Protein AF-A0A954UPL1-F1 (afdb_monomer_lite)

Sequence (270 aa):
MLHSAHSVRAGATRLRPPPFQLPSGLALCGLAIARDVLELVPRSVAEECCVLPVAFNGETLTCVTPRADDVMTQDKLRFILNCDVYFIPRDAHEVRRAIGHHYRALPAESADSMLQEFTDTAIDFTETVDTVAWDDDCMMGEWAPPEPWQRSSARVQSSVAIVPPNAQGETMMFMTIAEGERMLAYRPNGKIDVLQGPRRIWKGMTQFARMQHFVAHPAQYLSIRFRDGREDTVVGPAEVWLDPRIHESIEVRHCLELAAKEAVVVYGAG

pLDDT: mean 70.46, std 21.36, range [29.2, 94.5]

Structure (mmCIF, N/CA/C/O backbone):
data_AF-A0A954UPL1-F1
#
_entry.id   AF-A0A954UPL1-F1
#
loop_
_atom_site.group_PDB
_atom_site.id
_atom_site.type_symbol
_atom_site.label_atom_id
_atom_site.label_alt_id
_atom_site.label_comp_id
_atom_site.label_asym_id
_atom_site.label_entity_id
_atom_site.label_seq_id
_atom_site.pdbx_PDB_ins_code
_atom_site.Cartn_x
_atom_site.Cartn_y
_atom_site.Cartn_z
_atom_site.occupancy
_atom_site.B_iso_or_equiv
_atom_site.auth_seq_id
_atom_site.auth_comp_id
_atom_site.auth_asym_id
_atom_site.auth_atom_id
_atom_site.pdbx_PDB_model_num
ATOM 1 N N . MET A 1 1 ? 61.127 7.355 -3.823 1.00 37.88 1 MET A N 1
ATOM 2 C CA . MET A 1 1 ? 60.401 7.436 -5.111 1.00 37.88 1 MET A CA 1
ATOM 3 C C . MET A 1 1 ? 60.327 6.019 -5.672 1.00 37.88 1 MET A C 1
ATOM 5 O O . MET A 1 1 ? 61.383 5.422 -5.751 1.00 37.88 1 MET A O 1
ATOM 9 N N . LEU A 1 2 ? 59.216 5.365 -6.007 1.00 37.91 2 LEU A N 1
ATOM 10 C CA . LEU A 1 2 ? 57.790 5.688 -6.079 1.00 37.91 2 LEU A CA 1
ATOM 11 C C . LEU A 1 2 ? 57.016 4.344 -6.043 1.00 37.91 2 LEU A C 1
ATOM 13 O O . LEU A 1 2 ? 57.395 3.402 -6.727 1.00 37.91 2 LEU A O 1
ATOM 17 N N . HIS A 1 3 ? 55.937 4.336 -5.258 1.00 35.59 3 HIS A N 1
ATOM 18 C CA . HIS A 1 3 ? 54.673 3.593 -5.384 1.00 35.59 3 HIS A CA 1
ATOM 19 C C . HIS A 1 3 ? 54.615 2.052 -5.407 1.00 35.59 3 HIS A C 1
ATOM 21 O O . HIS A 1 3 ? 54.702 1.398 -6.442 1.00 35.59 3 HIS A O 1
ATOM 27 N N . SER A 1 4 ? 54.235 1.514 -4.241 1.00 36.09 4 SER A N 1
ATOM 28 C CA . SER A 1 4 ? 53.494 0.260 -4.071 1.00 36.09 4 SER A CA 1
ATOM 29 C C . SER A 1 4 ? 52.125 0.324 -4.760 1.00 36.09 4 SER A C 1
ATOM 31 O O . SER A 1 4 ? 51.307 1.193 -4.452 1.00 36.09 4 SER A O 1
ATOM 33 N N . ALA A 1 5 ? 51.851 -0.633 -5.646 1.00 36.19 5 ALA A N 1
ATOM 34 C CA . ALA A 1 5 ? 50.538 -0.847 -6.240 1.00 36.19 5 ALA A CA 1
ATOM 35 C C . ALA A 1 5 ? 49.585 -1.479 -5.208 1.00 36.19 5 ALA A C 1
ATOM 37 O O . ALA A 1 5 ? 49.704 -2.653 -4.858 1.00 36.19 5 ALA A O 1
ATOM 38 N N . HIS A 1 6 ? 48.633 -0.690 -4.710 1.00 33.81 6 HIS A N 1
ATOM 39 C CA . HIS A 1 6 ? 47.485 -1.192 -3.958 1.00 33.81 6 HIS A CA 1
ATOM 40 C C . HIS A 1 6 ? 46.498 -1.847 -4.937 1.00 33.81 6 HIS A C 1
ATOM 42 O O . HIS A 1 6 ? 45.743 -1.171 -5.631 1.00 33.81 6 HIS A O 1
ATOM 48 N N . SER A 1 7 ? 46.506 -3.180 -4.998 1.00 34.97 7 SER A N 1
ATOM 49 C CA . SER A 1 7 ? 45.445 -3.970 -5.628 1.00 34.97 7 SER A CA 1
ATOM 50 C C . SER A 1 7 ? 44.204 -3.930 -4.734 1.00 34.97 7 SER A C 1
ATOM 52 O O . SER A 1 7 ? 44.093 -4.696 -3.775 1.00 34.97 7 SER A O 1
ATOM 54 N N . VAL A 1 8 ? 43.259 -3.048 -5.054 1.00 35.84 8 VAL A N 1
ATOM 55 C CA . VAL A 1 8 ? 41.926 -3.027 -4.444 1.00 35.84 8 VAL A CA 1
ATOM 56 C C . VAL A 1 8 ? 41.187 -4.302 -4.858 1.00 35.84 8 VAL A C 1
ATOM 58 O O . VAL A 1 8 ? 40.709 -4.432 -5.983 1.00 35.84 8 VAL A O 1
ATOM 61 N N . ARG A 1 9 ? 41.103 -5.273 -3.942 1.00 34.97 9 ARG A N 1
ATOM 62 C CA . ARG A 1 9 ? 40.163 -6.394 -4.044 1.00 34.97 9 ARG A CA 1
ATOM 63 C C . ARG A 1 9 ? 38.751 -5.825 -3.913 1.00 34.97 9 ARG A C 1
ATOM 65 O O . ARG A 1 9 ? 38.298 -5.552 -2.805 1.00 34.97 9 ARG A O 1
ATOM 72 N N . ALA A 1 10 ? 38.073 -5.647 -5.044 1.00 36.84 10 ALA A N 1
ATOM 73 C CA . ALA A 1 10 ? 36.635 -5.431 -5.075 1.00 36.84 10 ALA A CA 1
ATOM 74 C C . ALA A 1 10 ? 35.960 -6.613 -4.365 1.00 36.84 10 ALA A C 1
ATOM 76 O O . ALA A 1 10 ? 36.096 -7.766 -4.783 1.00 36.84 10 ALA A O 1
ATOM 77 N N . GLY A 1 11 ? 35.298 -6.329 -3.243 1.00 32.19 11 GLY A N 1
ATOM 78 C CA . GLY A 1 11 ? 34.480 -7.300 -2.536 1.00 32.19 11 GLY A CA 1
ATOM 79 C C . GLY A 1 11 ? 33.401 -7.802 -3.483 1.00 32.19 11 GLY A C 1
ATOM 80 O O . GLY A 1 11 ? 32.490 -7.061 -3.837 1.00 32.19 11 GLY A O 1
ATOM 81 N N . ALA A 1 12 ? 33.528 -9.054 -3.918 1.00 37.72 12 ALA A N 1
ATOM 82 C CA . ALA A 1 12 ? 32.492 -9.754 -4.652 1.00 37.72 12 ALA A CA 1
ATOM 83 C C . ALA A 1 12 ? 31.314 -9.985 -3.696 1.00 37.72 12 ALA A C 1
ATOM 85 O O . ALA A 1 12 ? 31.215 -11.024 -3.038 1.00 37.72 12 ALA A O 1
ATOM 86 N N . THR A 1 13 ? 30.444 -8.979 -3.576 1.00 36.41 13 THR A N 1
ATOM 87 C CA . THR A 1 13 ? 29.095 -9.135 -3.040 1.00 36.41 13 THR A CA 1
ATOM 88 C C . THR A 1 13 ? 28.498 -10.333 -3.759 1.00 36.41 13 THR A C 1
ATOM 90 O O . THR A 1 13 ? 28.437 -10.340 -4.988 1.00 36.41 13 THR A O 1
ATOM 93 N N . ARG A 1 14 ? 28.153 -11.386 -3.010 1.00 34.62 14 ARG A N 1
ATOM 94 C CA . ARG A 1 14 ? 27.536 -12.599 -3.553 1.00 34.62 14 ARG A CA 1
ATOM 95 C C . ARG A 1 14 ? 26.193 -12.210 -4.164 1.00 34.62 14 ARG A C 1
ATOM 97 O O . ARG A 1 14 ? 25.170 -12.250 -3.487 1.00 34.62 14 ARG A O 1
ATOM 104 N N . LEU A 1 15 ? 26.204 -11.789 -5.424 1.00 41.50 15 LEU A N 1
ATOM 105 C CA . LEU A 1 15 ? 25.005 -11.620 -6.220 1.00 41.50 15 LEU A CA 1
ATOM 106 C C . LEU A 1 15 ? 24.340 -12.996 -6.236 1.00 41.50 15 LEU A C 1
ATOM 108 O O . LEU A 1 15 ? 24.938 -13.965 -6.714 1.00 41.50 15 LEU A O 1
ATOM 112 N N . ARG A 1 16 ? 23.141 -13.108 -5.645 1.00 44.44 16 ARG A N 1
ATOM 113 C CA . ARG A 1 16 ? 22.275 -14.266 -5.900 1.00 44.44 16 ARG A CA 1
ATOM 114 C C . ARG A 1 16 ? 22.261 -14.471 -7.420 1.00 44.44 16 ARG A C 1
ATOM 116 O O . ARG A 1 16 ? 22.143 -13.471 -8.136 1.00 44.44 16 ARG A O 1
ATOM 123 N N . PRO A 1 17 ? 22.409 -15.712 -7.920 1.00 41.84 17 PRO A N 1
ATOM 124 C CA . PRO A 1 17 ? 22.262 -15.954 -9.346 1.00 41.84 17 PRO A CA 1
ATOM 125 C C . PRO A 1 17 ? 20.915 -15.364 -9.779 1.00 41.84 17 PRO A C 1
ATOM 127 O O . PRO A 1 17 ? 19.932 -15.533 -9.048 1.00 41.84 17 PRO A O 1
ATOM 130 N N . PRO A 1 18 ? 20.866 -14.613 -10.892 1.00 51.84 18 PRO A N 1
ATOM 131 C CA . PRO A 1 18 ? 19.630 -13.980 -11.305 1.00 51.84 18 PRO A CA 1
ATOM 132 C C . PRO A 1 18 ? 18.553 -15.059 -11.464 1.00 51.84 18 PRO A C 1
ATOM 134 O O . PRO A 1 18 ? 18.820 -16.076 -12.111 1.00 51.84 18 PRO A O 1
ATOM 137 N N . PRO A 1 19 ? 17.348 -14.862 -10.896 1.00 54.12 19 PRO A N 1
ATOM 138 C CA . PRO A 1 19 ? 16.245 -15.815 -11.035 1.00 54.12 19 PRO A CA 1
ATOM 139 C C . PRO A 1 19 ? 15.826 -16.003 -12.502 1.00 54.12 19 PRO A C 1
ATOM 141 O O . PRO A 1 19 ? 15.151 -16.972 -12.835 1.00 54.12 19 PRO A O 1
ATOM 144 N N . PHE A 1 20 ? 16.255 -15.096 -13.383 1.00 63.34 20 PHE A N 1
ATOM 145 C CA . PHE A 1 20 ? 15.969 -15.093 -14.805 1.00 63.34 20 PHE A CA 1
ATOM 146 C C . PHE A 1 20 ? 17.214 -14.651 -15.586 1.00 63.34 20 PHE A C 1
ATOM 148 O O . PHE A 1 20 ? 17.702 -13.535 -15.414 1.00 63.34 20 PHE A O 1
ATOM 155 N N . GLN A 1 21 ? 17.750 -15.529 -16.435 1.00 65.12 21 GLN A N 1
ATOM 156 C CA . GLN A 1 21 ? 18.858 -15.201 -17.335 1.00 65.12 21 GLN A CA 1
ATOM 157 C C . GLN A 1 21 ? 18.300 -14.913 -18.726 1.00 65.12 21 GLN A C 1
ATOM 159 O O . GLN A 1 21 ? 17.763 -15.804 -19.381 1.00 65.12 21 GLN A O 1
ATOM 164 N N . LEU A 1 22 ? 18.450 -13.672 -19.190 1.00 68.75 22 LEU A N 1
ATOM 165 C CA . LEU A 1 22 ? 18.196 -13.327 -20.585 1.00 68.75 22 LEU A CA 1
ATOM 166 C C . LEU A 1 22 ? 19.464 -13.579 -21.408 1.00 68.75 22 LEU A C 1
ATOM 168 O O . LEU A 1 22 ? 20.493 -12.968 -21.112 1.00 68.75 22 LEU A O 1
ATOM 172 N N . PRO A 1 23 ? 19.424 -14.415 -22.459 1.00 71.88 23 PRO A N 1
ATOM 173 C CA . PRO A 1 23 ? 20.568 -14.578 -23.347 1.00 71.88 23 PRO A CA 1
ATOM 174 C C . PRO A 1 23 ? 20.893 -13.244 -24.027 1.00 71.88 23 PRO A C 1
ATOM 176 O O . PRO A 1 23 ? 20.005 -12.601 -24.584 1.00 71.88 23 PRO A O 1
ATOM 179 N N . SER A 1 24 ? 22.160 -12.821 -24.005 1.00 69.06 24 SER A N 1
ATOM 180 C CA . SER A 1 24 ? 22.598 -11.481 -24.438 1.00 69.06 24 SER A CA 1
ATOM 181 C C . SER A 1 24 ? 22.341 -11.156 -25.916 1.00 69.06 24 SER A C 1
ATOM 183 O O . SER A 1 24 ? 22.356 -9.989 -26.284 1.00 69.06 24 SER A O 1
ATOM 185 N N . GLY A 1 25 ? 22.109 -12.164 -26.764 1.00 71.69 25 GLY A N 1
ATOM 186 C CA . GLY A 1 25 ? 21.839 -11.995 -28.199 1.00 71.69 25 GLY A CA 1
ATOM 187 C C . GLY A 1 25 ? 20.357 -11.960 -28.585 1.00 71.69 25 GLY A C 1
ATOM 188 O O . GLY A 1 25 ? 20.043 -11.784 -29.758 1.00 71.69 25 GLY A O 1
ATOM 189 N N . LEU A 1 26 ? 19.436 -12.158 -27.636 1.00 80.12 26 LEU A N 1
ATOM 190 C CA . LEU A 1 26 ? 18.004 -12.187 -27.933 1.00 80.12 26 LEU A CA 1
ATOM 191 C C . LEU A 1 26 ? 17.437 -10.767 -28.016 1.00 80.12 26 LEU A C 1
ATOM 193 O O . LEU A 1 26 ? 17.696 -9.953 -27.129 1.00 80.12 26 LEU A O 1
ATOM 197 N N . ALA A 1 27 ? 16.674 -10.482 -29.072 1.00 83.00 27 ALA A N 1
ATOM 198 C CA . ALA A 1 27 ? 16.086 -9.169 -29.309 1.00 83.00 27 ALA A CA 1
ATOM 199 C C . ALA A 1 27 ? 14.941 -8.884 -28.328 1.00 83.00 27 ALA A C 1
ATOM 201 O O . ALA A 1 27 ? 13.968 -9.638 -28.267 1.00 83.00 27 ALA A O 1
ATOM 202 N N . LEU A 1 28 ? 15.020 -7.761 -27.611 1.00 84.75 28 LEU A N 1
ATOM 203 C CA . LEU A 1 28 ? 14.028 -7.413 -26.585 1.00 84.75 28 LEU A CA 1
ATOM 204 C C . LEU A 1 28 ? 12.600 -7.225 -27.129 1.00 84.75 28 LEU A C 1
ATOM 206 O O . LEU A 1 28 ? 11.638 -7.526 -26.428 1.00 84.75 28 LEU A O 1
ATOM 210 N N . CYS A 1 29 ? 12.433 -6.758 -28.371 1.00 82.12 29 CYS A N 1
ATOM 211 C CA . CYS A 1 29 ? 11.105 -6.542 -28.964 1.00 82.12 29 CYS A CA 1
ATOM 212 C C . CYS A 1 29 ? 10.323 -7.847 -29.200 1.00 82.12 29 CYS A C 1
ATOM 214 O O . CYS A 1 29 ? 9.103 -7.811 -29.250 1.00 82.12 29 CYS A O 1
ATOM 216 N N . GLY A 1 30 ? 11.011 -8.986 -29.350 1.00 79.50 30 GLY A N 1
ATOM 217 C CA . GLY A 1 30 ? 10.388 -10.295 -29.585 1.00 79.50 30 GLY A CA 1
ATOM 218 C C . GLY A 1 30 ? 10.141 -11.109 -28.313 1.00 79.50 30 GLY A C 1
ATOM 219 O O . GLY A 1 30 ? 9.743 -12.268 -28.403 1.00 79.50 30 GLY A O 1
ATOM 220 N N . LEU A 1 31 ? 10.421 -10.545 -27.133 1.00 84.31 31 LEU A N 1
ATOM 221 C CA . LEU A 1 31 ? 10.175 -11.215 -25.859 1.00 84.31 31 LEU A CA 1
ATOM 222 C C . LEU A 1 31 ? 8.673 -11.325 -25.593 1.00 84.31 31 LEU A C 1
ATOM 224 O O . LEU A 1 31 ? 7.967 -10.323 -25.585 1.00 84.31 31 LEU A O 1
ATOM 228 N N . ALA A 1 32 ? 8.197 -12.534 -25.305 1.00 82.00 32 ALA A N 1
ATOM 229 C CA . ALA A 1 32 ? 6.859 -12.732 -24.764 1.00 82.00 32 ALA A CA 1
ATOM 230 C C . ALA A 1 32 ? 6.855 -12.324 -23.282 1.00 82.00 32 ALA A C 1
ATOM 232 O O . ALA A 1 32 ? 7.166 -13.132 -22.408 1.00 82.00 32 ALA A O 1
ATOM 233 N N . ILE A 1 33 ? 6.567 -11.050 -23.015 1.00 86.75 33 ILE A N 1
ATOM 234 C CA . ILE A 1 33 ? 6.437 -10.505 -21.660 1.00 86.75 33 ILE A CA 1
ATOM 235 C C . ILE A 1 33 ? 4.960 -10.550 -21.279 1.00 86.75 33 ILE A C 1
ATOM 237 O O . ILE A 1 33 ? 4.096 -10.139 -22.054 1.00 86.75 33 ILE A O 1
ATOM 241 N N . ALA A 1 34 ? 4.669 -11.074 -20.093 1.00 81.00 34 ALA A N 1
ATOM 242 C CA . ALA A 1 34 ? 3.304 -11.154 -19.602 1.00 81.00 34 ALA A CA 1
ATOM 243 C C . ALA A 1 34 ? 2.752 -9.742 -19.300 1.00 81.00 34 ALA A C 1
ATOM 245 O O . ALA A 1 34 ? 3.488 -8.852 -18.865 1.00 81.00 34 ALA A O 1
ATOM 246 N N . ARG A 1 35 ? 1.466 -9.511 -19.595 1.00 81.62 35 ARG A N 1
ATOM 247 C CA . ARG A 1 35 ? 0.832 -8.179 -19.521 1.00 81.62 35 ARG A CA 1
ATOM 248 C C . ARG A 1 35 ? 0.850 -7.610 -18.103 1.00 81.62 35 ARG A C 1
ATOM 250 O O . ARG A 1 35 ? 1.206 -6.454 -17.913 1.00 81.62 35 ARG A O 1
ATOM 257 N N . ASP A 1 36 ? 0.526 -8.447 -17.135 1.00 79.94 36 ASP A N 1
ATOM 258 C CA . ASP A 1 36 ? 0.668 -8.190 -15.708 1.00 79.94 36 ASP A CA 1
ATOM 259 C C . ASP A 1 36 ? 2.083 -7.684 -15.366 1.00 79.94 36 ASP A C 1
ATOM 261 O O . ASP A 1 36 ? 2.236 -6.660 -14.709 1.00 79.94 36 ASP A O 1
ATOM 265 N N . VAL A 1 37 ? 3.145 -8.293 -15.894 1.00 86.38 37 VAL A N 1
ATOM 266 C CA . VAL A 1 37 ? 4.519 -7.814 -15.643 1.00 86.38 37 VAL A CA 1
ATOM 267 C C . VAL A 1 37 ? 4.776 -6.413 -16.218 1.00 86.38 37 VAL A C 1
ATOM 269 O O . VAL A 1 37 ? 5.473 -5.619 -15.586 1.00 86.38 37 VAL A O 1
ATOM 272 N N . LEU A 1 38 ? 4.224 -6.083 -17.389 1.00 88.19 38 LEU A N 1
ATOM 273 C CA . LEU A 1 38 ? 4.330 -4.732 -17.961 1.00 88.19 38 LEU A CA 1
ATOM 274 C C . LEU A 1 38 ? 3.525 -3.706 -17.149 1.00 88.19 38 LEU A C 1
ATOM 276 O O . LEU A 1 38 ? 3.973 -2.580 -16.970 1.00 88.19 38 LEU A O 1
ATOM 280 N N . GLU A 1 39 ? 2.370 -4.091 -16.609 1.00 85.38 39 GLU A N 1
ATOM 281 C CA . GLU A 1 39 ? 1.520 -3.219 -15.787 1.00 85.38 39 GLU A CA 1
ATOM 282 C C . GLU A 1 39 ? 2.141 -2.870 -14.422 1.00 85.38 39 GLU A C 1
ATOM 284 O O . GLU A 1 39 ? 1.764 -1.866 -13.812 1.00 85.38 39 GLU A O 1
ATOM 289 N N . LEU A 1 40 ? 3.141 -3.635 -13.958 1.00 83.19 40 LEU A N 1
ATOM 290 C CA . LEU A 1 40 ? 3.925 -3.296 -12.762 1.00 83.19 40 LEU A CA 1
ATOM 291 C C . LEU A 1 40 ? 4.694 -1.982 -12.910 1.00 83.19 40 LEU A C 1
ATOM 293 O O . LEU A 1 40 ? 4.910 -1.294 -11.914 1.00 83.19 40 LEU A O 1
ATOM 297 N N . VAL A 1 41 ? 5.133 -1.637 -14.122 1.00 89.19 41 VAL A N 1
ATOM 298 C CA . VAL A 1 41 ? 5.899 -0.416 -14.379 1.00 89.19 41 VAL A CA 1
ATOM 299 C C . VAL A 1 41 ? 5.114 0.439 -15.366 1.00 89.19 41 VAL A C 1
ATOM 301 O O . VAL A 1 41 ? 5.052 0.113 -16.542 1.00 89.19 41 VAL A O 1
ATOM 304 N N . PRO A 1 42 ? 4.520 1.567 -14.950 1.00 87.50 42 PRO A N 1
ATOM 305 C CA . PRO A 1 42 ? 3.824 2.438 -15.887 1.00 87.50 42 PRO A CA 1
ATOM 306 C C . PRO A 1 42 ? 4.740 2.891 -17.024 1.00 87.50 42 PRO A C 1
ATOM 308 O O . PRO A 1 42 ? 5.926 3.147 -16.806 1.00 87.50 42 PRO A O 1
ATOM 311 N N . ARG A 1 43 ? 4.171 3.088 -18.219 1.00 86.88 43 ARG A N 1
ATOM 312 C CA . ARG A 1 43 ? 4.920 3.536 -19.403 1.00 86.88 43 ARG A CA 1
ATOM 313 C C . ARG A 1 43 ? 5.783 4.771 -19.126 1.00 86.88 43 ARG A C 1
ATOM 315 O O . ARG A 1 43 ? 6.941 4.796 -19.523 1.00 86.88 43 ARG A O 1
ATOM 322 N N . SER A 1 44 ? 5.247 5.762 -18.414 1.00 86.69 44 SER A N 1
ATOM 323 C CA . SER A 1 44 ? 5.988 6.975 -18.046 1.00 86.69 44 SER A CA 1
ATOM 324 C C . SER A 1 44 ? 7.226 6.673 -17.199 1.00 86.69 44 SER A C 1
ATOM 326 O O . SER A 1 44 ? 8.290 7.223 -17.458 1.00 86.69 44 SER A O 1
ATOM 328 N N . VAL A 1 45 ? 7.116 5.755 -16.234 1.00 89.31 45 VAL A N 1
ATOM 329 C CA . VAL A 1 45 ? 8.233 5.318 -15.384 1.00 89.31 45 VAL A CA 1
ATOM 330 C C . VAL A 1 45 ? 9.245 4.514 -16.198 1.00 89.31 45 VAL A C 1
ATOM 332 O O . VAL A 1 45 ? 10.446 4.730 -16.062 1.00 89.31 45 VAL A O 1
ATOM 335 N N . ALA A 1 46 ? 8.774 3.618 -17.069 1.00 91.38 46 ALA A N 1
ATOM 336 C CA . ALA A 1 46 ? 9.628 2.845 -17.964 1.00 91.38 46 ALA A CA 1
ATOM 337 C C . ALA A 1 46 ? 10.440 3.758 -18.900 1.00 91.38 46 ALA A C 1
ATOM 339 O O . ALA A 1 46 ? 11.640 3.550 -19.072 1.00 91.38 46 ALA A O 1
ATOM 340 N N . GLU A 1 47 ? 9.814 4.796 -19.464 1.00 91.19 47 GLU A N 1
ATOM 341 C CA . GLU A 1 47 ? 10.458 5.782 -20.339 1.00 91.19 47 GLU A CA 1
ATOM 342 C C . GLU A 1 47 ? 11.424 6.700 -19.573 1.00 91.19 47 GLU A C 1
ATOM 344 O O . GLU A 1 47 ? 12.558 6.886 -20.017 1.00 91.19 47 GLU A O 1
ATOM 349 N N . GLU A 1 48 ? 11.016 7.224 -18.413 1.00 88.00 48 GLU A N 1
ATOM 350 C CA . GLU A 1 48 ? 11.827 8.128 -17.586 1.00 88.00 48 GLU A CA 1
ATOM 351 C C . GLU A 1 48 ? 13.068 7.425 -17.026 1.00 88.00 48 GLU A C 1
ATOM 353 O O . GLU A 1 48 ? 14.185 7.929 -17.138 1.00 88.00 48 GLU A O 1
ATOM 358 N N . CYS A 1 49 ? 12.888 6.236 -16.450 1.00 88.88 49 CYS A N 1
ATOM 359 C CA . CYS A 1 49 ? 13.981 5.445 -15.890 1.00 88.88 49 CYS A CA 1
ATOM 360 C C . CYS A 1 49 ? 14.715 4.608 -16.950 1.00 88.88 49 CYS A C 1
ATOM 362 O O . CYS A 1 49 ? 15.734 3.999 -16.639 1.00 88.88 49 CYS A O 1
ATOM 364 N N . CYS A 1 50 ? 14.230 4.580 -18.196 1.00 93.69 50 CYS A N 1
ATOM 365 C CA . CYS A 1 50 ? 14.766 3.764 -19.286 1.00 93.69 50 CYS A CA 1
ATOM 366 C C . CYS A 1 50 ? 14.901 2.276 -18.900 1.00 93.69 50 CYS A C 1
ATOM 368 O O . CYS A 1 50 ? 15.943 1.653 -19.124 1.00 93.69 50 CYS A O 1
ATOM 370 N N . VAL A 1 51 ? 13.838 1.706 -18.326 1.00 94.44 51 VAL A N 1
ATOM 371 C CA . VAL A 1 51 ? 13.786 0.310 -17.867 1.00 94.44 51 VAL A CA 1
ATOM 372 C C . VAL A 1 51 ? 12.622 -0.450 -18.494 1.00 94.44 51 VAL A C 1
ATOM 374 O O . VAL A 1 51 ? 11.509 0.059 -18.586 1.00 94.44 51 VAL A O 1
ATOM 377 N N . LEU A 1 52 ? 12.866 -1.696 -18.899 1.00 94.38 52 LEU A N 1
ATOM 378 C CA . LEU A 1 52 ? 11.835 -2.605 -19.402 1.00 94.38 52 LEU A CA 1
ATOM 379 C C . LEU A 1 52 ? 11.645 -3.767 -18.416 1.00 94.38 52 LEU A C 1
ATOM 381 O O . LEU A 1 52 ? 12.578 -4.560 -18.268 1.00 94.38 52 LEU A O 1
ATOM 385 N N . PRO A 1 53 ? 10.483 -3.916 -17.759 1.00 92.88 53 PRO A N 1
ATOM 386 C CA . PRO A 1 53 ? 10.216 -5.094 -16.941 1.00 92.88 53 PRO A CA 1
ATOM 387 C C . PRO A 1 53 ? 10.072 -6.331 -17.836 1.00 92.88 53 PRO A C 1
ATOM 389 O O . PRO A 1 53 ? 9.420 -6.276 -18.874 1.00 92.88 53 PRO A O 1
ATOM 392 N N . VAL A 1 54 ? 10.701 -7.443 -17.449 1.00 91.00 54 VAL A N 1
ATOM 393 C CA . VAL A 1 54 ? 10.714 -8.690 -18.241 1.00 91.00 54 VAL A CA 1
ATOM 394 C C . VAL A 1 54 ? 10.169 -9.896 -17.490 1.00 91.00 54 VAL A C 1
ATOM 396 O O . VAL A 1 54 ? 9.639 -10.808 -18.116 1.00 91.00 54 VAL A O 1
ATOM 399 N N . ALA A 1 55 ? 10.293 -9.917 -16.164 1.00 85.81 55 ALA A N 1
ATOM 400 C CA . ALA A 1 55 ? 9.785 -10.999 -15.331 1.00 85.81 55 ALA A CA 1
ATOM 401 C C . ALA A 1 55 ? 9.561 -10.520 -13.895 1.00 85.81 55 ALA A C 1
ATOM 403 O O . ALA A 1 55 ? 10.310 -9.680 -13.392 1.00 85.81 55 ALA A O 1
ATOM 404 N N . PHE A 1 56 ? 8.583 -11.111 -13.215 1.00 84.88 56 PHE A N 1
ATOM 405 C CA . PHE A 1 56 ? 8.314 -10.888 -11.799 1.00 84.88 56 PHE A CA 1
ATOM 406 C C . PHE A 1 56 ? 8.044 -12.227 -11.110 1.00 84.88 56 PHE A C 1
ATOM 408 O O . PHE A 1 56 ? 7.305 -13.051 -11.641 1.00 84.88 56 PHE A O 1
ATOM 415 N N . ASN A 1 57 ? 8.651 -12.461 -9.944 1.00 77.62 57 ASN A N 1
ATOM 416 C CA . ASN A 1 57 ? 8.501 -13.715 -9.187 1.00 77.62 57 ASN A CA 1
ATOM 417 C C . ASN A 1 57 ? 7.699 -13.554 -7.878 1.00 77.62 57 ASN A C 1
ATOM 419 O O . ASN A 1 57 ? 7.744 -14.437 -7.026 1.00 77.62 57 ASN A O 1
ATOM 423 N N . GLY A 1 58 ? 7.006 -12.424 -7.693 1.00 69.56 58 GLY A N 1
ATOM 424 C CA . GLY A 1 58 ? 6.261 -12.097 -6.470 1.00 69.56 58 GLY A CA 1
ATOM 425 C C . GLY A 1 58 ? 7.020 -11.205 -5.479 1.00 69.56 58 GLY A C 1
ATOM 426 O O . GLY A 1 58 ? 6.389 -10.486 -4.706 1.00 69.56 58 GLY A O 1
ATOM 427 N N . GLU A 1 59 ? 8.354 -11.200 -5.523 1.00 72.56 59 GLU A N 1
ATOM 428 C CA . GLU A 1 59 ? 9.209 -10.415 -4.615 1.00 72.56 59 GLU A CA 1
ATOM 429 C C . GLU A 1 59 ? 10.190 -9.516 -5.380 1.00 72.56 59 GLU A C 1
ATOM 431 O O . GLU A 1 59 ? 10.359 -8.342 -5.050 1.00 72.56 59 GLU A O 1
ATOM 436 N N . THR A 1 60 ? 10.801 -10.051 -6.436 1.00 82.38 60 THR A N 1
ATOM 437 C CA . THR A 1 60 ? 11.822 -9.398 -7.253 1.00 82.38 60 THR A CA 1
ATOM 438 C C . THR A 1 60 ? 11.331 -9.178 -8.685 1.00 82.38 60 THR A C 1
ATOM 440 O O . THR A 1 60 ? 11.010 -10.123 -9.411 1.00 82.38 60 THR A O 1
ATOM 443 N N . LEU A 1 61 ? 11.331 -7.918 -9.110 1.00 87.38 61 LEU A N 1
ATOM 444 C CA . LEU A 1 61 ? 11.113 -7.483 -10.482 1.00 87.38 61 LEU A CA 1
ATOM 445 C C . LEU A 1 61 ? 12.438 -7.480 -11.243 1.00 87.38 61 LEU A C 1
ATOM 447 O O . LEU A 1 61 ? 13.387 -6.788 -10.878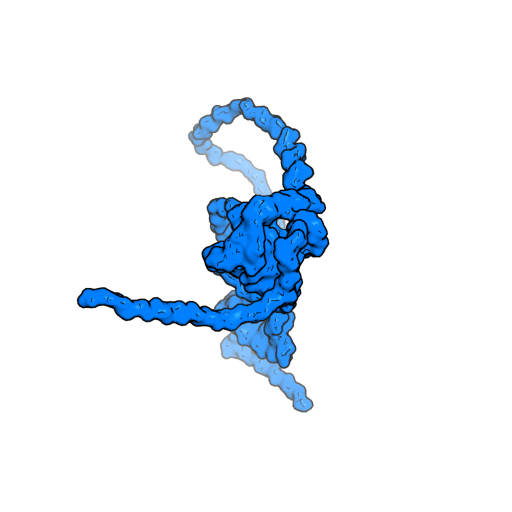 1.00 87.38 61 LEU A O 1
ATOM 451 N N . THR A 1 62 ? 12.497 -8.247 -12.326 1.00 90.31 62 THR A N 1
ATOM 452 C CA . THR A 1 62 ? 13.636 -8.240 -13.241 1.00 90.31 62 THR A CA 1
ATOM 453 C C . THR A 1 62 ? 13.371 -7.235 -14.350 1.00 90.31 62 THR A C 1
ATOM 455 O O . THR A 1 62 ? 12.397 -7.367 -15.094 1.00 90.31 62 THR A O 1
ATOM 458 N N . CYS A 1 63 ? 14.258 -6.253 -14.470 1.00 92.62 63 CYS A N 1
ATOM 459 C CA . CYS A 1 63 ? 14.200 -5.205 -15.475 1.00 92.62 63 CYS A CA 1
ATOM 460 C C . CYS A 1 63 ? 15.450 -5.224 -16.352 1.00 92.62 63 CYS A C 1
ATOM 462 O O . CYS A 1 63 ? 16.565 -5.467 -15.891 1.00 92.62 63 CYS A O 1
ATOM 464 N N . VAL A 1 64 ? 15.267 -4.897 -17.623 1.00 93.69 64 VAL A N 1
ATOM 465 C CA . VAL A 1 64 ? 16.354 -4.625 -18.554 1.00 93.69 64 VAL A CA 1
ATOM 466 C C . VAL A 1 64 ? 16.627 -3.125 -18.571 1.00 93.69 64 VAL A C 1
ATOM 468 O O . VAL A 1 64 ? 15.696 -2.328 -18.662 1.00 93.69 64 VAL A O 1
ATOM 471 N N . THR A 1 65 ? 17.897 -2.743 -18.483 1.00 94.25 65 THR A N 1
ATOM 472 C CA . THR A 1 65 ? 18.358 -1.350 -18.365 1.00 94.25 65 THR A CA 1
ATOM 473 C C . THR A 1 65 ? 19.625 -1.131 -19.197 1.00 94.25 65 THR A C 1
ATOM 475 O O . THR A 1 65 ? 20.365 -2.088 -19.424 1.00 94.25 65 THR A O 1
ATOM 478 N N . PRO A 1 66 ? 19.940 0.097 -19.645 1.00 92.75 66 PRO A N 1
ATOM 479 C CA . PRO A 1 66 ? 21.248 0.416 -20.215 1.00 92.75 66 PRO A CA 1
ATOM 480 C C . PRO A 1 66 ? 22.420 0.237 -19.243 1.00 92.75 66 PRO A C 1
ATOM 482 O O . PRO A 1 66 ? 23.542 -0.044 -19.664 1.00 92.75 66 PRO A O 1
ATOM 485 N N . ARG A 1 67 ? 22.176 0.437 -17.945 1.00 89.69 67 ARG A N 1
ATOM 486 C CA . ARG A 1 67 ? 23.206 0.453 -16.901 1.00 89.69 67 ARG A CA 1
ATOM 487 C C . ARG A 1 67 ? 22.726 -0.309 -15.677 1.00 89.69 67 ARG A C 1
ATOM 489 O O . ARG A 1 67 ? 21.788 0.113 -15.009 1.00 89.69 67 ARG A O 1
ATOM 496 N N . ALA A 1 68 ? 23.362 -1.445 -15.401 1.00 87.94 68 ALA A N 1
ATOM 497 C CA . ALA A 1 68 ? 23.023 -2.287 -14.253 1.00 87.94 68 ALA A CA 1
ATOM 498 C C . ALA A 1 68 ? 23.640 -1.793 -12.932 1.00 87.94 68 ALA A C 1
ATOM 500 O O . ALA A 1 68 ? 23.228 -2.234 -11.867 1.00 87.94 68 ALA A O 1
ATOM 501 N N . ASP A 1 69 ? 24.610 -0.882 -13.004 1.00 87.31 69 ASP A N 1
ATOM 502 C CA . ASP A 1 69 ? 25.286 -0.231 -11.879 1.00 87.31 69 ASP A CA 1
ATOM 503 C C . ASP A 1 69 ? 24.583 1.050 -11.401 1.00 87.31 69 ASP A C 1
ATOM 505 O O . ASP A 1 69 ? 25.052 1.707 -10.472 1.00 87.31 69 ASP A O 1
ATOM 509 N N . ASP A 1 70 ? 23.446 1.406 -12.005 1.00 88.19 70 ASP A N 1
ATOM 510 C CA . ASP A 1 70 ? 22.653 2.566 -11.607 1.00 88.19 70 ASP A CA 1
ATOM 511 C C . ASP A 1 70 ? 21.818 2.275 -10.350 1.00 88.19 70 ASP A C 1
ATOM 513 O O . ASP A 1 70 ? 20.605 2.046 -10.391 1.00 88.19 70 ASP A O 1
ATOM 517 N N . VAL A 1 71 ? 22.504 2.292 -9.206 1.00 88.12 71 VAL A N 1
ATOM 518 C CA . VAL A 1 71 ? 21.905 2.089 -7.880 1.00 88.12 71 VAL A CA 1
ATOM 519 C C . VAL A 1 71 ? 20.828 3.138 -7.588 1.00 88.12 71 VAL A C 1
ATOM 521 O O . VAL A 1 71 ? 19.853 2.833 -6.911 1.00 88.12 71 VAL A O 1
ATOM 524 N N . MET A 1 72 ? 20.942 4.350 -8.141 1.00 88.88 72 MET A N 1
ATOM 525 C CA . MET A 1 72 ? 19.963 5.420 -7.919 1.00 88.88 72 MET A CA 1
ATOM 526 C C . MET A 1 72 ? 18.625 5.088 -8.577 1.00 88.88 72 MET A C 1
ATOM 528 O O . MET A 1 72 ? 17.573 5.189 -7.943 1.00 88.88 72 MET A O 1
ATOM 532 N N . THR A 1 73 ? 18.656 4.640 -9.833 1.00 90.12 73 THR A N 1
ATOM 533 C CA . THR A 1 73 ? 17.448 4.173 -10.523 1.00 90.12 73 THR A CA 1
ATOM 534 C C . THR A 1 73 ? 16.895 2.913 -9.859 1.00 90.12 73 THR A C 1
ATOM 536 O O . THR A 1 73 ? 15.681 2.795 -9.689 1.00 90.12 73 THR A O 1
ATOM 539 N N . GLN A 1 74 ? 17.760 2.000 -9.408 1.00 89.00 74 GLN A N 1
ATOM 540 C CA . GLN A 1 74 ? 17.343 0.800 -8.680 1.00 89.00 74 GLN A CA 1
ATOM 541 C C . GLN A 1 74 ? 16.615 1.140 -7.370 1.00 89.00 74 GLN A C 1
ATOM 543 O O . GLN A 1 74 ? 15.530 0.614 -7.120 1.00 89.00 74 GLN A O 1
ATOM 548 N N . ASP A 1 75 ? 17.164 2.048 -6.560 1.00 85.62 75 ASP A N 1
ATOM 549 C CA . ASP A 1 75 ? 16.564 2.486 -5.299 1.00 85.62 75 ASP A CA 1
ATOM 550 C C . ASP A 1 75 ? 15.273 3.269 -5.522 1.00 85.62 75 ASP A C 1
ATOM 552 O O . ASP A 1 75 ? 14.294 3.043 -4.810 1.00 85.62 75 ASP A O 1
ATOM 556 N N . LYS A 1 76 ? 15.225 4.135 -6.543 1.00 87.00 76 LYS A N 1
ATOM 557 C CA . LYS A 1 76 ? 13.998 4.841 -6.931 1.00 87.00 76 LYS A CA 1
ATOM 558 C C . LYS A 1 76 ? 12.897 3.853 -7.305 1.00 87.00 76 LYS A C 1
ATOM 560 O O . LYS A 1 76 ? 11.788 3.975 -6.791 1.00 87.00 76 LYS A O 1
ATOM 565 N N . LEU A 1 77 ? 13.192 2.863 -8.151 1.00 86.75 77 LEU A N 1
ATOM 566 C CA . LEU A 1 77 ? 12.222 1.836 -8.540 1.00 86.75 77 LEU A CA 1
ATOM 567 C C . LEU A 1 77 ? 11.796 0.984 -7.343 1.00 86.75 77 LEU A C 1
ATOM 569 O O . LEU A 1 77 ? 10.604 0.772 -7.148 1.00 86.75 77 LEU A O 1
ATOM 573 N N . ARG A 1 78 ? 12.736 0.565 -6.489 1.00 83.19 78 ARG A N 1
ATOM 574 C CA . ARG A 1 78 ? 12.426 -0.178 -5.260 1.00 83.19 78 ARG A CA 1
ATOM 575 C C . ARG A 1 78 ? 11.535 0.624 -4.316 1.00 83.19 78 ARG A C 1
ATOM 577 O O . ARG A 1 78 ? 10.625 0.067 -3.708 1.00 83.19 78 ARG A O 1
ATOM 584 N N . PHE A 1 79 ? 11.763 1.930 -4.215 1.00 80.00 79 PHE A N 1
ATOM 585 C CA . PHE A 1 79 ? 10.956 2.822 -3.393 1.00 80.00 79 PHE A CA 1
ATOM 586 C C . PHE A 1 79 ? 9.539 3.001 -3.950 1.00 80.00 79 PHE A C 1
ATOM 588 O O . PHE A 1 79 ? 8.572 2.857 -3.202 1.00 80.00 79 PHE A O 1
ATOM 595 N N . ILE A 1 80 ? 9.399 3.293 -5.249 1.00 80.00 80 ILE A N 1
ATOM 596 C CA . ILE A 1 80 ? 8.085 3.583 -5.846 1.00 80.00 80 ILE A CA 1
ATOM 597 C C . ILE A 1 80 ? 7.253 2.321 -6.116 1.00 80.00 80 ILE A C 1
ATOM 599 O O . ILE A 1 80 ? 6.033 2.379 -5.993 1.00 80.00 80 ILE A O 1
ATOM 603 N N . LEU A 1 81 ? 7.890 1.195 -6.458 1.00 78.69 81 LEU A N 1
ATOM 604 C CA . LEU A 1 81 ? 7.223 -0.079 -6.762 1.00 78.69 81 LEU A CA 1
ATOM 605 C C . LEU A 1 81 ? 7.121 -1.000 -5.541 1.00 78.69 81 LEU A C 1
ATOM 607 O O . LEU A 1 81 ? 6.340 -1.948 -5.554 1.00 78.69 81 LEU A O 1
ATOM 611 N N . ASN A 1 82 ? 7.878 -0.718 -4.471 1.00 80.06 82 ASN A N 1
ATOM 612 C CA . ASN A 1 82 ? 7.862 -1.473 -3.214 1.00 80.06 82 ASN A CA 1
ATOM 613 C C . ASN A 1 82 ? 8.124 -2.983 -3.405 1.00 80.06 82 ASN A C 1
ATOM 615 O O . ASN A 1 82 ? 7.560 -3.830 -2.703 1.00 80.06 82 ASN A O 1
ATOM 619 N N . CYS A 1 83 ? 8.987 -3.299 -4.369 1.00 77.69 83 CYS A N 1
ATOM 620 C CA . CYS A 1 83 ? 9.493 -4.629 -4.680 1.00 77.69 83 CYS A CA 1
ATOM 621 C C . CYS A 1 83 ? 11.009 -4.564 -4.870 1.00 77.69 83 CYS A C 1
ATOM 623 O O . CYS A 1 83 ? 11.550 -3.511 -5.218 1.00 77.69 83 CYS A O 1
ATOM 625 N N . ASP A 1 84 ? 11.705 -5.681 -4.682 1.00 82.62 84 ASP A N 1
ATOM 626 C CA . ASP A 1 84 ? 13.121 -5.730 -5.031 1.00 82.62 84 ASP A CA 1
ATOM 627 C C . ASP A 1 84 ? 13.280 -5.643 -6.547 1.00 82.62 84 ASP A C 1
ATOM 629 O O . ASP A 1 84 ? 12.468 -6.174 -7.302 1.00 82.62 84 ASP A O 1
ATOM 633 N N . VAL A 1 85 ? 14.319 -4.954 -7.010 1.00 88.06 85 VAL A N 1
ATOM 634 C CA . VAL A 1 85 ? 14.553 -4.739 -8.441 1.00 88.06 85 VAL A CA 1
ATOM 635 C C . VAL A 1 85 ? 15.911 -5.301 -8.809 1.00 88.06 85 VAL A C 1
ATOM 637 O O . VAL A 1 85 ? 16.907 -5.014 -8.145 1.00 88.06 85 VAL A O 1
ATOM 640 N N . TYR A 1 86 ? 15.954 -6.095 -9.872 1.00 88.88 86 TYR A N 1
ATOM 641 C CA . TYR A 1 86 ? 17.174 -6.663 -10.425 1.00 88.88 86 TYR A CA 1
ATOM 642 C C . TYR A 1 86 ? 17.373 -6.195 -11.863 1.00 88.88 86 TYR A C 1
ATOM 644 O O . TYR A 1 86 ? 16.435 -6.202 -12.659 1.00 88.88 86 TYR A O 1
ATOM 652 N N . PHE A 1 87 ? 18.603 -5.818 -12.204 1.00 92.31 87 PHE A N 1
ATOM 653 C CA . PHE A 1 87 ? 18.934 -5.240 -13.497 1.00 92.31 87 PHE A CA 1
ATOM 654 C C . PHE A 1 87 ? 19.745 -6.173 -14.386 1.00 92.31 87 PHE A C 1
ATOM 656 O O . PHE A 1 87 ? 20.763 -6.730 -13.982 1.00 92.31 87 PHE A O 1
ATOM 663 N N . ILE A 1 88 ? 19.304 -6.275 -15.639 1.00 90.56 88 ILE A N 1
ATOM 664 C CA . ILE A 1 88 ? 20.025 -6.933 -16.723 1.00 90.56 88 ILE A CA 1
ATOM 665 C C . ILE A 1 88 ? 20.476 -5.844 -17.709 1.00 90.56 88 ILE A C 1
ATOM 667 O O . ILE A 1 88 ? 19.624 -5.154 -18.275 1.00 90.56 88 ILE A O 1
ATOM 671 N N . PRO A 1 89 ? 21.791 -5.657 -17.925 1.00 90.38 89 PRO A N 1
ATOM 672 C CA . PRO A 1 89 ? 22.290 -4.620 -18.819 1.00 90.38 89 PRO A CA 1
ATOM 673 C C . PRO A 1 89 ? 22.041 -4.976 -20.294 1.00 90.38 89 PRO A C 1
ATOM 675 O O . PRO A 1 89 ? 22.287 -6.109 -20.715 1.00 90.38 89 PRO A O 1
ATOM 678 N N . ARG A 1 90 ? 21.595 -4.001 -21.091 1.00 91.81 90 ARG A N 1
ATOM 679 C CA . ARG A 1 90 ? 21.440 -4.066 -22.557 1.00 91.81 90 ARG A CA 1
ATOM 680 C C . ARG A 1 90 ? 21.779 -2.735 -23.215 1.00 91.81 90 ARG A C 1
ATOM 682 O O . ARG A 1 90 ? 22.050 -1.753 -22.541 1.00 91.81 90 ARG A O 1
ATOM 689 N N . ASP A 1 91 ? 21.785 -2.693 -24.542 1.00 92.62 91 ASP A N 1
ATOM 690 C CA . ASP A 1 91 ? 22.010 -1.442 -25.261 1.00 92.62 91 ASP A CA 1
ATOM 691 C C . ASP A 1 91 ? 20.862 -0.440 -25.028 1.00 92.62 91 ASP A C 1
ATOM 693 O O . ASP A 1 91 ? 19.682 -0.790 -25.062 1.00 92.62 91 ASP A O 1
ATOM 697 N N . ALA A 1 92 ? 21.201 0.836 -24.829 1.00 92.25 92 ALA A N 1
ATOM 698 C CA . ALA A 1 92 ? 20.225 1.875 -24.508 1.00 92.25 92 ALA A CA 1
ATOM 699 C C . ALA A 1 92 ? 19.189 2.094 -25.623 1.00 92.25 92 ALA A C 1
ATOM 701 O O . ALA A 1 92 ? 18.031 2.414 -25.346 1.00 92.25 92 ALA A O 1
ATOM 702 N N . HIS A 1 93 ? 19.587 1.945 -26.888 1.00 93.25 93 HIS A N 1
ATOM 703 C CA . HIS A 1 93 ? 18.684 2.084 -28.026 1.00 93.25 93 HIS A CA 1
ATOM 704 C C . HIS A 1 93 ? 17.819 0.826 -28.208 1.00 93.25 93 HIS A C 1
ATOM 706 O O . HIS A 1 93 ? 16.665 0.921 -28.624 1.00 93.25 93 HIS A O 1
ATOM 712 N N . GLU A 1 94 ? 18.328 -0.358 -27.860 1.00 92.50 94 GLU A N 1
ATOM 713 C CA . GLU A 1 94 ? 17.526 -1.584 -27.766 1.00 92.50 94 GLU A CA 1
ATOM 714 C C . GLU A 1 94 ? 16.428 -1.472 -26.695 1.00 92.50 94 GLU A C 1
ATOM 716 O O . GLU A 1 94 ? 15.258 -1.701 -27.003 1.00 92.50 94 GLU A O 1
ATOM 721 N N . VAL A 1 95 ? 16.779 -1.043 -25.477 1.00 93.75 95 VAL A N 1
ATOM 722 C CA . VAL A 1 95 ? 15.829 -0.918 -24.357 1.00 93.75 95 VAL A CA 1
ATOM 723 C C . VAL A 1 95 ? 14.720 0.083 -24.674 1.00 93.75 95 VAL A C 1
ATOM 725 O O . VAL A 1 95 ? 13.544 -0.259 -24.570 1.00 93.75 95 VAL A O 1
ATOM 728 N N . ARG A 1 96 ? 15.061 1.291 -25.144 1.00 93.81 96 ARG A N 1
ATOM 729 C CA . ARG A 1 96 ? 14.054 2.314 -25.492 1.00 93.81 96 ARG A CA 1
ATOM 730 C C . ARG A 1 96 ? 13.102 1.860 -26.594 1.00 93.81 96 ARG A C 1
ATOM 732 O O . ARG A 1 96 ? 11.898 2.084 -26.493 1.00 93.81 96 ARG A O 1
ATOM 739 N N . ARG A 1 97 ? 13.623 1.202 -27.636 1.00 92.56 97 ARG A N 1
ATOM 740 C CA . ARG A 1 97 ? 12.785 0.650 -28.714 1.00 92.56 97 ARG A CA 1
ATOM 741 C C . ARG A 1 97 ? 11.839 -0.425 -28.193 1.00 92.56 97 ARG A C 1
ATOM 743 O O . ARG A 1 97 ? 10.671 -0.430 -28.573 1.00 92.56 97 ARG A O 1
ATOM 750 N N . ALA A 1 98 ? 12.325 -1.302 -27.319 1.00 92.44 98 ALA A N 1
ATOM 751 C CA . ALA A 1 98 ? 11.515 -2.358 -26.733 1.00 92.44 98 ALA A CA 1
ATOM 752 C C . ALA A 1 98 ? 10.416 -1.808 -25.811 1.00 92.44 98 ALA A C 1
ATOM 754 O O . ALA A 1 98 ? 9.288 -2.281 -25.895 1.00 92.44 98 ALA A O 1
ATOM 755 N N . ILE A 1 99 ? 10.698 -0.767 -25.015 1.00 92.88 99 ILE A N 1
ATOM 756 C CA . ILE A 1 99 ? 9.678 -0.049 -24.229 1.00 92.88 99 ILE A CA 1
ATOM 757 C C . ILE A 1 99 ? 8.577 0.475 -25.161 1.00 92.88 99 ILE A C 1
ATOM 759 O O . ILE A 1 99 ? 7.408 0.139 -24.992 1.00 92.88 99 ILE A O 1
ATOM 763 N N . GLY A 1 100 ? 8.938 1.225 -26.207 1.00 90.69 100 GLY A N 1
ATOM 764 C CA . GLY A 1 100 ? 7.950 1.750 -27.154 1.00 90.69 100 GLY A CA 1
ATOM 765 C C . GLY A 1 100 ? 7.116 0.661 -27.844 1.00 90.69 100 GLY A C 1
ATOM 766 O O . GLY A 1 100 ? 5.935 0.869 -28.107 1.00 90.69 100 GLY A O 1
ATOM 767 N N . HIS A 1 101 ? 7.705 -0.506 -28.118 1.00 89.38 101 HIS A N 1
ATOM 768 C CA . HIS A 1 101 ? 7.009 -1.636 -28.734 1.00 89.38 101 HIS A CA 1
ATOM 769 C C . HIS A 1 101 ? 6.029 -2.325 -27.770 1.00 89.38 101 HIS A C 1
ATOM 771 O O . HIS A 1 101 ? 4.848 -2.452 -28.093 1.00 89.38 101 HIS A O 1
ATOM 777 N N . HIS A 1 102 ? 6.494 -2.722 -26.582 1.00 87.44 102 HIS A N 1
ATOM 778 C CA . HIS A 1 102 ? 5.706 -3.494 -25.610 1.00 87.44 102 HIS A CA 1
ATOM 779 C C . HIS A 1 102 ? 4.565 -2.685 -24.995 1.00 87.44 102 HIS A C 1
ATOM 781 O O . HIS A 1 102 ? 3.451 -3.186 -24.880 1.00 87.44 102 HIS A O 1
ATOM 787 N N . TYR A 1 103 ? 4.792 -1.405 -24.684 1.00 87.56 103 TYR A N 1
ATOM 788 C CA . TYR A 1 103 ? 3.737 -0.553 -24.123 1.00 87.56 103 TYR A CA 1
ATOM 789 C C . TYR A 1 103 ? 2.740 -0.039 -25.169 1.00 87.56 103 TYR A C 1
ATOM 791 O O . TYR A 1 103 ? 1.656 0.397 -24.796 1.00 87.56 103 TYR A O 1
ATOM 799 N N . ARG A 1 104 ? 3.053 -0.103 -26.473 1.00 80.31 104 ARG A N 1
ATOM 800 C CA . ARG A 1 104 ? 2.080 0.192 -27.542 1.00 80.31 104 ARG A CA 1
ATOM 801 C C . ARG A 1 104 ? 1.062 -0.935 -27.727 1.00 80.31 104 ARG A C 1
ATOM 803 O O . ARG A 1 104 ? -0.043 -0.677 -28.190 1.00 80.31 104 ARG A O 1
ATOM 810 N N . ALA A 1 105 ? 1.448 -2.170 -27.408 1.00 68.69 105 ALA A N 1
ATOM 811 C CA . ALA A 1 105 ? 0.574 -3.336 -27.497 1.00 68.69 105 ALA A CA 1
ATOM 812 C C . ALA A 1 105 ? -0.467 -3.391 -26.365 1.00 68.69 105 ALA A C 1
ATOM 814 O O . ALA A 1 105 ? -1.451 -4.121 -26.474 1.00 68.69 105 ALA A O 1
ATOM 815 N N . LEU A 1 106 ? -0.274 -2.611 -25.298 1.00 64.75 106 LEU A N 1
ATOM 816 C CA . LEU A 1 106 ? -1.280 -2.427 -24.262 1.00 64.75 106 LEU A CA 1
ATOM 817 C C . LEU A 1 106 ? -2.345 -1.455 -24.788 1.00 64.75 106 LEU A C 1
ATOM 819 O O . LEU A 1 106 ? -1.982 -0.370 -25.253 1.00 64.75 106 LEU A O 1
ATOM 823 N N . PRO A 1 107 ? -3.645 -1.804 -24.746 1.00 57.22 107 PRO A N 1
ATOM 824 C CA . PRO A 1 107 ? -4.684 -0.831 -25.035 1.00 57.22 107 PRO A CA 1
ATOM 825 C C . PRO A 1 107 ? -4.487 0.341 -24.074 1.00 57.22 107 PRO A C 1
ATOM 827 O O . PRO A 1 107 ? -4.431 0.155 -22.860 1.00 57.22 107 PRO A O 1
ATOM 830 N N . ALA A 1 108 ? -4.319 1.544 -24.623 1.00 53.34 108 ALA A N 1
ATOM 831 C CA . ALA A 1 108 ? -4.386 2.762 -23.838 1.00 53.34 108 ALA A CA 1
ATOM 832 C C . ALA A 1 108 ? -5.817 2.843 -23.302 1.00 53.34 108 ALA A C 1
ATOM 834 O O . ALA A 1 108 ? -6.721 3.296 -24.002 1.00 53.34 108 ALA A O 1
ATOM 835 N N . GLU A 1 109 ? -6.049 2.301 -22.111 1.00 48.91 109 GLU A N 1
ATOM 836 C CA . GLU A 1 109 ? -7.347 2.359 -21.461 1.00 48.91 109 GLU A CA 1
ATOM 837 C C . GLU A 1 109 ? -7.653 3.836 -21.162 1.00 48.91 109 GLU A C 1
ATOM 839 O O . GLU A 1 109 ? -7.199 4.424 -20.186 1.00 48.91 109 GLU A O 1
ATOM 844 N N . SER A 1 110 ? -8.436 4.428 -22.070 1.00 52.88 110 SER A N 1
ATOM 845 C CA . SER A 1 110 ? -9.502 5.388 -21.775 1.00 52.88 110 SER A CA 1
ATOM 846 C C . SER A 1 110 ? -9.102 6.660 -21.013 1.00 52.88 110 SER A C 1
ATOM 848 O O . SER A 1 110 ? -9.602 6.930 -19.926 1.00 52.88 110 SER A O 1
ATOM 850 N N . ALA A 1 111 ? -8.280 7.504 -21.642 1.00 50.28 111 ALA A N 1
ATOM 851 C CA . ALA A 1 111 ? -8.243 8.940 -21.326 1.00 50.28 111 ALA A CA 1
ATOM 852 C C . ALA A 1 111 ? -9.128 9.771 -22.279 1.00 50.28 111 ALA A C 1
ATOM 854 O O . ALA A 1 111 ? -9.730 10.752 -21.860 1.00 50.28 111 ALA A O 1
ATOM 855 N N . ASP A 1 112 ? -9.265 9.351 -23.541 1.00 44.72 112 ASP A N 1
ATOM 856 C CA . ASP A 1 112 ? -9.897 10.178 -24.582 1.00 44.72 112 ASP A CA 1
ATOM 857 C C . ASP A 1 112 ? -11.430 10.041 -24.634 1.00 44.72 112 ASP A C 1
ATOM 859 O O . ASP A 1 112 ? -12.137 10.950 -25.052 1.00 44.72 112 ASP A O 1
ATOM 863 N N . SER A 1 113 ? -11.976 8.925 -24.135 1.00 44.22 113 SER A N 1
ATOM 864 C CA . SER A 1 113 ? -13.413 8.628 -24.251 1.00 44.22 113 SER A CA 1
ATOM 865 C C . SER A 1 113 ? -14.299 9.321 -23.203 1.00 44.22 113 SER A C 1
ATOM 867 O O . SER A 1 113 ? -15.515 9.207 -23.292 1.00 44.22 113 SER A O 1
ATOM 869 N N . MET A 1 114 ? -13.713 10.026 -22.226 1.00 52.31 114 MET A N 1
ATOM 870 C CA . MET A 1 114 ? -14.439 10.834 -21.226 1.00 52.31 114 MET A CA 1
ATOM 871 C C . MET A 1 114 ? -14.206 12.344 -21.395 1.00 52.31 114 MET A C 1
ATOM 873 O O . MET A 1 114 ? -14.881 13.140 -20.755 1.00 52.31 114 MET A O 1
ATOM 877 N N . LEU A 1 115 ? -13.266 12.756 -22.255 1.00 53.62 115 LEU A N 1
ATOM 878 C CA . LEU A 1 115 ? -12.935 14.168 -22.494 1.00 53.62 115 LEU A CA 1
ATOM 879 C C . LEU A 1 115 ? -13.765 14.808 -23.616 1.00 53.62 115 LEU A C 1
ATOM 881 O O . LEU A 1 115 ? -13.729 16.023 -23.777 1.00 53.62 115 LEU A O 1
ATOM 885 N N . GLN A 1 116 ? -14.547 14.013 -24.350 1.00 50.53 116 GLN A N 1
ATOM 886 C CA . GLN A 1 116 ? -15.406 14.500 -25.432 1.00 50.53 116 GLN A CA 1
ATOM 887 C C . GLN A 1 116 ? -16.842 14.833 -24.976 1.00 50.53 116 GLN A C 1
ATOM 889 O O . GLN A 1 116 ? -17.584 15.459 -25.724 1.00 50.53 116 GLN A O 1
ATOM 894 N N . GLU A 1 117 ? -17.227 14.478 -23.742 1.00 51.97 117 GLU A N 1
ATOM 895 C CA . GLU A 1 117 ? -18.556 14.782 -23.173 1.00 51.97 117 GLU A CA 1
ATOM 896 C C . GLU A 1 117 ? -18.599 16.135 -22.424 1.00 51.97 117 GLU A C 1
ATOM 898 O O . GLU A 1 117 ? -19.672 16.666 -22.159 1.00 51.97 117 GLU A O 1
ATOM 903 N N . PHE A 1 118 ? -17.444 16.749 -22.127 1.00 46.31 118 PHE A N 1
ATOM 904 C CA . PHE A 1 118 ? -17.363 17.995 -21.341 1.00 46.31 118 PHE A CA 1
ATOM 905 C C . PHE A 1 118 ? -17.262 19.291 -22.164 1.00 46.31 118 PHE A C 1
ATOM 907 O O . PHE A 1 118 ? -17.104 20.364 -21.586 1.00 46.31 118 PHE A O 1
ATOM 914 N N . THR A 1 119 ? -17.368 19.236 -23.495 1.00 52.38 119 THR A N 1
ATOM 915 C CA . THR A 1 119 ? -17.259 20.431 -24.358 1.00 52.38 119 THR A CA 1
ATOM 916 C C . THR A 1 119 ? -18.541 20.783 -25.117 1.00 52.38 119 THR A C 1
ATOM 918 O O . THR A 1 119 ? -18.461 21.510 -26.102 1.00 52.38 119 THR A O 1
ATOM 921 N N . ASP A 1 120 ? -19.714 20.315 -24.676 1.00 49.25 120 ASP A N 1
ATOM 922 C CA . ASP A 1 120 ? -21.012 20.668 -25.290 1.00 49.25 120 ASP A CA 1
ATOM 923 C C . ASP A 1 120 ? -21.929 21.465 -24.344 1.00 49.25 120 ASP A C 1
ATOM 925 O O . ASP A 1 120 ? -23.145 21.308 -24.277 1.00 49.25 120 ASP A O 1
ATOM 929 N N . THR A 1 121 ? -21.342 22.361 -23.554 1.00 51.34 121 THR A N 1
ATOM 930 C CA . THR A 1 121 ? -22.110 23.464 -22.970 1.00 51.34 121 THR A CA 1
ATOM 931 C C . THR A 1 121 ? -21.286 24.732 -23.090 1.00 51.34 121 THR A C 1
ATOM 933 O O . THR A 1 121 ? -20.559 25.132 -22.185 1.00 51.34 121 THR A O 1
ATOM 936 N N . ALA A 1 122 ? -21.365 25.339 -24.273 1.00 47.75 122 ALA A N 1
ATOM 937 C CA . ALA A 1 122 ? -20.973 26.719 -24.494 1.00 47.75 122 ALA A CA 1
ATOM 938 C C . ALA A 1 122 ? -21.792 27.610 -23.546 1.00 47.75 122 ALA A C 1
ATOM 940 O O . ALA A 1 122 ? -22.971 27.865 -23.784 1.00 47.75 122 ALA A O 1
ATOM 941 N N . ILE A 1 123 ? -21.184 28.029 -22.436 1.00 52.72 123 ILE A N 1
ATOM 942 C CA . ILE A 1 123 ? -21.764 29.043 -21.558 1.00 52.72 123 ILE A CA 1
ATOM 943 C C . ILE A 1 123 ? -21.388 30.403 -22.139 1.00 52.72 123 ILE A C 1
ATOM 945 O O . ILE A 1 123 ? -20.239 30.841 -22.066 1.00 52.72 123 ILE A O 1
ATOM 949 N N . ASP A 1 124 ? -22.392 31.015 -22.755 1.00 38.19 124 ASP A N 1
ATOM 950 C CA . ASP A 1 124 ? -22.437 32.393 -23.220 1.00 38.19 124 ASP A CA 1
ATOM 951 C C . ASP A 1 124 ? -22.374 33.340 -22.009 1.00 38.19 124 ASP A C 1
ATOM 953 O O . ASP A 1 124 ? -23.212 33.278 -21.108 1.00 38.19 124 ASP A O 1
ATOM 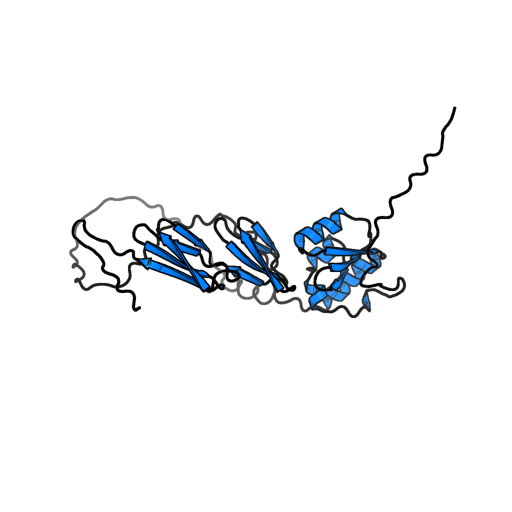957 N N . PHE A 1 125 ? -21.330 34.165 -21.943 1.00 39.38 125 PHE A N 1
ATOM 958 C CA . PHE A 1 125 ? -21.112 35.133 -20.869 1.00 39.38 125 PHE A CA 1
ATOM 959 C C . PHE A 1 125 ? -21.570 36.507 -21.366 1.00 39.38 125 PHE A C 1
ATOM 961 O O . PHE A 1 125 ? -20.780 37.282 -21.906 1.00 39.38 125 PHE A O 1
ATOM 968 N N . THR A 1 126 ? -22.850 36.821 -21.168 1.00 41.59 126 THR A N 1
ATOM 969 C CA . THR A 1 126 ? -23.362 38.193 -21.258 1.00 41.59 126 THR A CA 1
ATOM 970 C C . THR A 1 126 ? -23.713 38.708 -19.864 1.00 41.59 126 THR A C 1
ATOM 972 O O . THR A 1 126 ? -24.498 38.090 -19.151 1.00 41.59 126 THR A O 1
ATOM 975 N N . GLU A 1 127 ? -23.052 39.815 -19.519 1.00 44.25 127 GLU A N 1
ATOM 976 C CA . GLU A 1 127 ? -23.251 40.805 -18.448 1.00 44.25 127 GLU A CA 1
ATOM 977 C C . GLU A 1 127 ? -24.473 40.670 -17.523 1.00 44.25 127 GLU A C 1
ATOM 9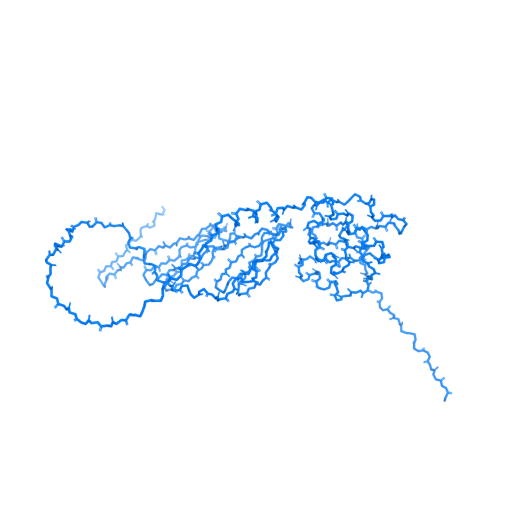79 O O . GLU A 1 127 ? -25.593 40.539 -17.992 1.00 44.25 127 GLU A O 1
ATOM 984 N N . THR A 1 128 ? -24.263 40.910 -16.222 1.00 37.84 128 THR A N 1
ATOM 985 C CA . THR A 1 128 ? -24.695 42.168 -15.571 1.00 37.84 128 THR A CA 1
ATOM 986 C C . THR A 1 128 ? -24.045 42.315 -14.193 1.00 37.84 128 THR A C 1
ATOM 988 O O . THR A 1 128 ? -24.159 41.447 -13.329 1.00 37.84 128 THR A O 1
ATOM 991 N N . VAL A 1 129 ? -23.344 43.433 -13.996 1.00 42.50 129 VAL A N 1
ATOM 992 C CA . VAL A 1 129 ? -22.911 43.933 -12.687 1.00 42.50 129 VAL A CA 1
ATOM 993 C C . VAL A 1 129 ? -24.126 44.572 -12.026 1.00 42.50 129 VAL A C 1
ATOM 995 O O . VAL A 1 129 ? -24.605 45.581 -12.533 1.00 42.50 129 VAL A O 1
ATOM 998 N N . ASP A 1 130 ? -24.577 44.032 -10.895 1.00 40.97 130 ASP A N 1
ATOM 999 C CA . ASP A 1 130 ? -25.509 44.729 -10.008 1.00 40.97 130 ASP A CA 1
ATOM 1000 C C . ASP A 1 130 ? -24.845 45.010 -8.661 1.00 40.97 130 ASP A C 1
ATOM 1002 O O . ASP A 1 130 ? -24.497 44.127 -7.874 1.00 40.97 130 ASP A O 1
ATOM 1006 N N . THR A 1 131 ? -24.631 46.300 -8.432 1.00 37.00 131 THR A N 1
ATOM 1007 C CA . THR A 1 131 ? -24.251 46.901 -7.161 1.00 37.00 131 THR A CA 1
ATOM 1008 C C . THR A 1 131 ? -25.378 46.724 -6.149 1.00 37.00 131 THR A C 1
ATOM 1010 O O . THR A 1 131 ? -26.457 47.286 -6.316 1.00 37.00 131 THR A O 1
ATOM 1013 N N . VAL A 1 132 ? -25.115 45.992 -5.068 1.00 35.00 132 VAL A N 1
ATOM 1014 C CA . VAL A 1 132 ? -26.003 45.916 -3.901 1.00 35.00 132 VAL A CA 1
ATOM 1015 C C . VAL A 1 132 ? -25.934 47.219 -3.102 1.00 35.00 132 VAL A C 1
ATOM 1017 O O . VAL A 1 132 ? -24.979 47.464 -2.363 1.00 35.00 132 VAL A O 1
ATOM 1020 N N . ALA A 1 133 ? -26.967 48.046 -3.264 1.00 33.34 133 ALA A N 1
ATOM 1021 C CA . ALA A 1 133 ? -27.364 49.056 -2.293 1.00 33.34 133 ALA A CA 1
ATOM 1022 C C . ALA A 1 133 ? -28.078 48.362 -1.123 1.00 33.34 133 ALA A C 1
ATOM 1024 O O . ALA A 1 133 ? -28.912 47.480 -1.324 1.00 33.34 133 ALA A O 1
ATOM 1025 N N . TRP A 1 134 ? -27.698 48.734 0.094 1.00 37.06 134 TRP A N 1
ATOM 1026 C CA . TRP A 1 134 ? -28.345 48.308 1.327 1.00 37.06 134 TRP A CA 1
ATOM 1027 C C . TRP A 1 134 ? -29.460 49.304 1.620 1.00 37.06 134 TRP A C 1
ATOM 1029 O O . TRP A 1 134 ? -29.157 50.485 1.763 1.00 37.06 134 TRP A O 1
ATOM 1039 N N . ASP A 1 135 ? -30.696 48.832 1.754 1.00 35.12 135 ASP A N 1
ATOM 1040 C CA . ASP A 1 135 ? -31.736 49.575 2.459 1.00 35.12 135 ASP A CA 1
ATOM 1041 C C . ASP A 1 135 ? -32.471 48.641 3.425 1.00 35.12 135 ASP A C 1
ATOM 1043 O O . ASP A 1 135 ? -32.960 47.566 3.063 1.00 35.12 135 ASP A O 1
ATOM 1047 N N . ASP A 1 136 ? -32.458 49.082 4.680 1.00 36.59 136 ASP A N 1
ATOM 1048 C CA . ASP A 1 136 ? -33.313 48.672 5.782 1.00 36.59 136 ASP A CA 1
ATOM 1049 C C . ASP A 1 136 ? -34.789 48.854 5.408 1.00 36.59 136 ASP A C 1
ATOM 1051 O O . ASP A 1 136 ? -35.185 49.949 5.028 1.00 36.59 136 ASP A O 1
ATOM 1055 N N . ASP A 1 137 ? -35.611 47.820 5.608 1.00 35.97 137 ASP A N 1
ATOM 1056 C CA . ASP A 1 137 ? -36.973 47.994 6.127 1.00 35.97 137 ASP A CA 1
ATOM 1057 C C . ASP A 1 137 ? -37.570 46.648 6.574 1.00 35.97 137 ASP A C 1
ATOM 1059 O O . ASP A 1 137 ? -38.005 45.799 5.794 1.00 35.97 137 ASP A O 1
ATOM 1063 N N . CYS A 1 138 ? -37.598 46.459 7.894 1.00 41.56 138 CYS A N 1
ATOM 1064 C CA . CYS A 1 138 ? -38.494 45.525 8.566 1.00 41.56 138 CYS A CA 1
ATOM 1065 C C . CYS A 1 138 ? -39.924 46.084 8.528 1.00 41.56 138 CYS A C 1
ATOM 1067 O O . CYS A 1 138 ? -40.104 47.164 9.070 1.00 41.56 138 CYS A O 1
ATOM 1069 N N . MET A 1 139 ? -40.935 45.334 8.058 1.00 35.94 139 MET A N 1
ATOM 1070 C CA . MET A 1 139 ? -42.276 45.265 8.685 1.00 35.94 139 MET A CA 1
ATOM 1071 C C . MET A 1 139 ? -43.126 44.088 8.146 1.00 35.94 139 MET A C 1
ATOM 1073 O O . MET A 1 139 ? -43.510 44.056 6.985 1.00 35.94 139 MET A O 1
ATOM 1077 N N . MET A 1 140 ? -43.464 43.174 9.064 1.00 39.97 140 MET A N 1
ATOM 1078 C CA . MET A 1 140 ? -44.723 42.418 9.234 1.00 39.97 140 MET A CA 1
ATOM 1079 C C . MET A 1 140 ? -45.383 41.688 8.039 1.00 39.97 140 MET A C 1
ATOM 1081 O O . MET A 1 140 ? -46.053 42.287 7.204 1.00 39.97 140 MET A O 1
ATOM 1085 N N . GLY A 1 141 ? -45.363 40.349 8.102 1.00 36.69 141 GLY A N 1
ATOM 1086 C CA . GLY A 1 141 ? -46.254 39.450 7.359 1.00 36.69 141 GLY A CA 1
ATOM 1087 C C . GLY A 1 141 ? -46.339 38.076 8.038 1.00 36.69 141 GLY A C 1
ATOM 1088 O O . GLY A 1 141 ? -45.369 37.330 8.074 1.00 36.69 141 GLY A O 1
ATOM 1089 N N . GLU A 1 142 ? -47.492 37.785 8.628 1.00 39.34 142 GLU A N 1
ATOM 1090 C CA . GLU A 1 142 ? -47.839 36.639 9.477 1.00 39.34 142 GLU A CA 1
ATOM 1091 C C . GLU A 1 142 ? -47.834 35.287 8.725 1.00 39.34 142 GLU A C 1
ATOM 1093 O O . GLU A 1 142 ? -48.556 35.144 7.740 1.00 39.34 142 GLU A O 1
ATOM 1098 N N . TRP A 1 143 ? -47.071 34.273 9.181 1.00 37.97 143 TRP A N 1
ATOM 1099 C CA . TRP A 1 143 ? -47.223 32.892 8.679 1.00 37.97 143 TRP A CA 1
ATOM 1100 C C . TRP A 1 143 ? -46.744 31.782 9.652 1.00 37.97 143 TRP A C 1
ATOM 1102 O O . TRP A 1 143 ? -45.568 31.679 9.990 1.00 37.97 143 TRP A O 1
ATOM 1112 N N . ALA A 1 144 ? -47.735 30.984 10.069 1.00 40.91 144 ALA A N 1
ATOM 1113 C CA . ALA A 1 144 ? -47.862 29.760 10.885 1.00 40.91 144 ALA A CA 1
ATOM 1114 C C . ALA A 1 144 ? -46.638 28.965 11.434 1.00 40.91 144 ALA A C 1
ATOM 1116 O O . ALA A 1 144 ? -45.675 28.703 10.712 1.00 40.91 144 ALA A O 1
ATOM 1117 N N . PRO A 1 145 ? -46.735 28.418 12.673 1.00 42.91 145 PRO A N 1
ATOM 1118 C CA . PRO A 1 145 ? -45.751 27.479 13.217 1.00 42.91 145 PRO A CA 1
ATOM 1119 C C . PRO A 1 145 ? -45.923 26.073 12.602 1.00 42.91 145 PRO A C 1
ATOM 1121 O O . PRO A 1 145 ? -47.058 25.608 12.472 1.00 42.91 145 PRO A O 1
ATOM 1124 N N . PRO A 1 146 ? -44.845 25.345 12.257 1.00 46.59 146 PRO A N 1
ATOM 1125 C CA . PRO A 1 146 ? -44.969 23.941 11.875 1.00 46.59 146 PRO A CA 1
ATOM 1126 C C . PRO A 1 146 ? -45.349 23.077 13.091 1.00 46.59 146 PRO A C 1
ATOM 1128 O O . PRO A 1 146 ? -44.733 23.176 14.155 1.00 46.59 146 PRO A O 1
ATOM 1131 N N . GLU A 1 147 ? -46.375 22.235 12.930 1.00 36.53 147 GLU A N 1
ATOM 1132 C CA . GLU A 1 147 ? -46.879 21.344 13.982 1.00 36.53 147 GLU A CA 1
ATOM 1133 C C . GLU A 1 147 ? -45.883 20.238 14.398 1.00 36.53 147 GLU A C 1
ATOM 1135 O O . GLU A 1 147 ? -45.043 19.809 13.600 1.00 36.53 147 GLU A O 1
ATOM 1140 N N . PRO A 1 148 ? -45.981 19.741 15.651 1.00 49.06 148 PRO A N 1
ATOM 1141 C CA . PRO A 1 148 ? -44.950 18.943 16.293 1.00 49.06 148 PRO A CA 1
ATOM 1142 C C . PRO A 1 148 ? -45.265 17.438 16.265 1.00 49.06 148 PRO A C 1
ATOM 1144 O O . PRO A 1 148 ? -45.966 16.913 17.125 1.00 49.06 148 PRO A O 1
ATOM 1147 N N . TRP A 1 149 ? -44.649 16.716 15.333 1.00 48.72 149 TRP A N 1
ATOM 1148 C CA . TRP A 1 149 ? -44.381 15.274 15.431 1.00 48.72 149 TRP A CA 1
ATOM 1149 C C . TRP A 1 149 ? -43.075 15.006 14.662 1.00 48.72 149 TRP A C 1
ATOM 1151 O O . TRP A 1 149 ? -43.004 15.091 13.447 1.00 48.72 149 TRP A O 1
ATOM 1161 N N . GLN A 1 150 ? -41.921 15.055 15.330 1.00 39.66 150 GLN A N 1
ATOM 1162 C CA . GLN A 1 150 ? -41.237 13.903 15.937 1.00 39.66 150 GLN A CA 1
ATOM 1163 C C . GLN A 1 150 ? -41.042 12.709 14.978 1.00 39.66 150 GLN A C 1
ATOM 1165 O O . GLN A 1 150 ? -42.005 12.215 14.416 1.00 39.66 150 GLN A O 1
ATOM 1170 N N . ARG A 1 151 ? -39.874 12.071 14.834 1.00 37.84 151 ARG A N 1
ATOM 1171 C CA . ARG A 1 151 ? -38.491 12.274 15.308 1.00 37.84 151 ARG A CA 1
ATOM 1172 C C . ARG A 1 151 ? -37.696 11.073 14.752 1.00 37.84 151 ARG A C 1
ATOM 1174 O O . ARG A 1 151 ? -37.924 9.972 15.229 1.00 37.84 151 ARG A O 1
ATOM 1181 N N . SER A 1 152 ? -36.764 11.262 13.816 1.00 33.53 152 SER A N 1
ATOM 1182 C CA . SER A 1 152 ? -35.698 10.293 13.448 1.00 33.53 152 SER A CA 1
ATOM 1183 C C . SER A 1 152 ? -35.013 10.833 12.191 1.00 33.53 152 SER A C 1
ATOM 1185 O O . SER A 1 152 ? -35.663 10.965 11.167 1.00 33.53 152 SER A O 1
ATOM 1187 N N . SER A 1 153 ? -33.757 11.246 12.147 1.00 33.03 153 SER A N 1
ATOM 1188 C CA . SER A 1 153 ? -32.581 10.950 12.952 1.00 33.03 153 SER A CA 1
ATOM 1189 C C . SER A 1 153 ? -31.665 12.166 12.840 1.00 33.03 153 SER A C 1
ATOM 1191 O O . SER A 1 153 ? -31.249 12.519 11.735 1.00 33.03 153 SER A O 1
ATOM 1193 N N . ALA A 1 154 ? -31.355 12.807 13.966 1.00 29.33 154 ALA A N 1
ATOM 1194 C CA . ALA A 1 154 ? -30.322 13.828 14.019 1.00 29.33 154 ALA A CA 1
ATOM 1195 C C . ALA A 1 154 ? -28.978 13.163 13.700 1.00 29.33 154 ALA A C 1
ATOM 1197 O O . ALA A 1 154 ? -28.324 12.583 14.564 1.00 29.33 154 ALA A O 1
ATOM 1198 N N . ARG A 1 155 ? -28.585 13.209 12.427 1.00 32.75 155 ARG A N 1
ATOM 1199 C CA . ARG A 1 155 ? -27.207 12.993 12.020 1.00 32.75 155 ARG A CA 1
ATOM 1200 C C . ARG A 1 155 ? -26.459 14.233 12.497 1.00 32.75 155 ARG A C 1
ATOM 1202 O O . ARG A 1 155 ? -26.497 15.265 11.836 1.00 32.75 155 ARG A O 1
ATOM 1209 N N . VAL A 1 156 ? -25.845 14.152 13.676 1.00 35.66 156 VAL A N 1
ATOM 1210 C CA . VAL A 1 156 ? -24.880 15.156 14.133 1.00 35.66 156 VAL A CA 1
ATOM 1211 C C . VAL A 1 156 ? -23.677 15.050 13.196 1.00 35.66 156 VAL A C 1
ATOM 1213 O O . VAL A 1 156 ? -22.748 14.280 13.413 1.00 35.66 156 VAL A O 1
ATOM 1216 N N . GLN A 1 157 ? -23.751 15.761 12.074 1.00 40.16 157 GLN A N 1
ATOM 1217 C CA . GLN A 1 157 ? -22.594 16.103 11.266 1.00 40.16 157 GLN A CA 1
ATOM 1218 C C . GLN A 1 157 ? -21.931 17.290 11.951 1.00 40.16 157 GLN A C 1
ATOM 1220 O O . GLN A 1 157 ? -22.364 18.427 11.804 1.00 40.16 157 GLN A O 1
ATOM 1225 N N . SER A 1 158 ? -20.875 17.025 12.710 1.00 34.12 158 SER A N 1
ATOM 1226 C CA . SER A 1 158 ? -19.945 18.073 13.105 1.00 34.12 158 SER A CA 1
ATOM 1227 C C . SER A 1 158 ? -18.530 17.527 13.098 1.00 34.12 158 SER A C 1
ATOM 1229 O O . SER A 1 158 ? -18.045 16.975 14.080 1.00 34.12 158 SER A O 1
ATOM 1231 N N . SER A 1 159 ? -17.875 17.694 11.959 1.00 32.22 159 SER A N 1
ATOM 1232 C CA . SER A 1 159 ? -16.478 18.105 11.878 1.00 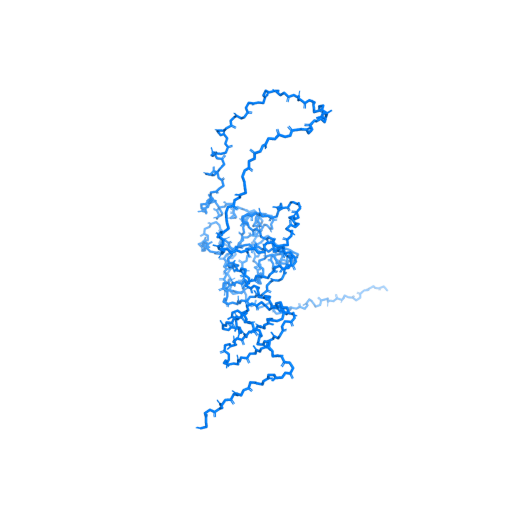32.22 159 SER A CA 1
ATOM 1233 C C . SER A 1 159 ? -16.305 18.695 10.491 1.00 32.22 159 SER A C 1
ATOM 1235 O O . SER A 1 159 ? -16.421 17.998 9.486 1.00 32.22 159 SER A O 1
ATOM 1237 N N . VAL A 1 160 ? -16.143 20.013 10.467 1.00 32.59 160 VAL A N 1
ATOM 1238 C CA . VAL A 1 160 ? -15.765 20.816 9.310 1.00 32.59 160 VAL A CA 1
ATOM 1239 C C . VAL A 1 160 ? -14.656 20.085 8.556 1.00 32.59 160 VAL A C 1
ATOM 1241 O O . VAL A 1 160 ? -13.549 19.938 9.069 1.00 32.59 160 VAL A O 1
ATOM 1244 N N . ALA A 1 161 ? -14.958 19.604 7.351 1.00 29.20 161 ALA A N 1
ATOM 1245 C CA . ALA A 1 161 ? -13.923 19.174 6.432 1.00 29.20 161 ALA A CA 1
ATOM 1246 C C . ALA A 1 161 ? -13.189 20.442 5.991 1.00 29.20 161 ALA A C 1
ATOM 1248 O O . ALA A 1 161 ? -13.646 21.165 5.107 1.00 29.20 161 ALA A O 1
ATOM 1249 N N . ILE A 1 162 ? -12.059 20.731 6.634 1.00 32.62 162 ILE A N 1
ATOM 1250 C CA . ILE A 1 162 ? -11.023 21.539 6.002 1.00 32.62 162 ILE A CA 1
ATOM 1251 C C . ILE A 1 162 ? -10.553 20.680 4.831 1.00 32.62 162 ILE A C 1
ATOM 1253 O O . ILE A 1 162 ? -9.726 19.789 4.994 1.00 32.62 162 ILE A O 1
ATOM 1257 N N . VAL A 1 163 ? -11.173 20.866 3.667 1.00 37.38 163 VAL A N 1
ATOM 1258 C CA . VAL A 1 163 ? -10.685 20.293 2.417 1.00 37.38 163 VAL A CA 1
ATOM 1259 C C . VAL A 1 163 ? -9.368 21.015 2.137 1.00 37.38 163 VAL A C 1
ATOM 1261 O O . VAL A 1 163 ? -9.404 22.228 1.911 1.00 37.38 163 VAL A O 1
ATOM 1264 N N . PRO A 1 164 ? -8.197 20.350 2.202 1.00 38.31 164 PRO A N 1
ATOM 1265 C CA . PRO A 1 164 ? -6.966 21.007 1.805 1.00 38.31 164 PRO A CA 1
ATOM 1266 C C . PRO A 1 164 ? -7.106 21.433 0.336 1.00 38.31 164 PRO A C 1
ATOM 1268 O O . PRO A 1 164 ? -7.534 20.627 -0.500 1.00 38.31 164 PRO A O 1
ATOM 1271 N N . PRO A 1 165 ? -6.790 22.696 0.005 1.00 41.06 165 PRO A N 1
ATOM 1272 C CA . PRO A 1 165 ? -6.854 23.157 -1.365 1.00 41.06 165 PRO A CA 1
ATOM 1273 C C . PRO A 1 165 ? -5.787 22.393 -2.151 1.00 41.06 165 PRO A C 1
ATOM 1275 O O . PRO A 1 165 ? -4.633 22.314 -1.736 1.00 41.06 165 PRO A O 1
ATOM 1278 N N . ASN A 1 166 ? -6.212 21.830 -3.281 1.00 45.41 166 ASN A N 1
ATOM 1279 C CA . ASN A 1 166 ? -5.456 20.997 -4.216 1.00 45.41 166 ASN A CA 1
ATOM 1280 C C . ASN A 1 166 ? -5.307 19.515 -3.833 1.00 45.41 166 ASN A C 1
ATOM 1282 O O . ASN A 1 166 ? -4.217 19.020 -3.548 1.00 45.41 166 ASN A O 1
ATOM 1286 N N . ALA A 1 167 ? -6.373 18.753 -4.099 1.00 43.59 167 ALA A N 1
ATOM 1287 C CA . ALA A 1 167 ? -6.294 17.362 -4.562 1.00 43.59 167 ALA A CA 1
ATOM 1288 C C . ALA A 1 167 ? -5.588 17.241 -5.944 1.00 43.59 167 ALA A C 1
ATOM 1290 O O . ALA A 1 167 ? -5.996 16.479 -6.809 1.00 43.59 167 ALA A O 1
ATOM 1291 N N . GLN A 1 168 ? -4.492 17.975 -6.173 1.00 43.44 168 GLN A N 1
ATOM 1292 C CA . GLN A 1 168 ? -3.658 17.920 -7.388 1.00 43.44 168 GLN A CA 1
ATOM 1293 C C . GLN A 1 168 ? -2.666 16.736 -7.361 1.00 43.44 168 GLN A C 1
ATOM 1295 O O . GLN A 1 168 ? -1.607 16.770 -7.985 1.00 43.44 168 GLN A O 1
ATOM 1300 N N . GLY A 1 169 ? -2.983 15.686 -6.597 1.00 43.66 169 GLY A N 1
ATOM 1301 C CA . GLY A 1 169 ? -2.180 14.467 -6.465 1.00 43.66 169 GLY A CA 1
ATOM 1302 C C . GLY A 1 169 ? -2.896 13.196 -6.919 1.00 43.66 169 GLY A C 1
ATOM 1303 O O . GLY A 1 169 ? -2.239 12.160 -7.040 1.00 43.66 169 GLY A O 1
ATOM 1304 N N . GLU A 1 170 ? -4.205 13.272 -7.188 1.00 42.44 170 GLU A N 1
ATOM 1305 C CA . GLU A 1 170 ? -4.973 12.173 -7.766 1.00 42.44 170 GLU A CA 1
ATOM 1306 C C . GLU A 1 170 ? -4.666 12.087 -9.258 1.00 42.44 170 GLU A C 1
ATOM 1308 O O . GLU A 1 170 ? -5.245 12.754 -10.107 1.00 42.44 170 GLU A O 1
ATOM 1313 N N . THR A 1 171 ? -3.689 11.255 -9.576 1.00 49.38 171 THR A N 1
ATOM 1314 C CA . THR A 1 171 ? -3.492 10.765 -10.941 1.00 49.38 171 THR A CA 1
ATOM 1315 C C . THR A 1 171 ? -3.983 9.324 -10.952 1.00 49.38 171 THR A C 1
ATOM 1317 O O . THR A 1 171 ? -3.975 8.678 -9.904 1.00 49.38 171 THR A O 1
ATOM 1320 N N . MET A 1 172 ? -4.371 8.766 -12.104 1.00 53.53 172 MET A N 1
ATOM 1321 C CA . MET A 1 172 ? -4.817 7.359 -12.178 1.00 53.53 172 MET A CA 1
ATOM 1322 C C . MET A 1 172 ? -3.832 6.376 -11.505 1.00 53.53 172 MET A C 1
ATOM 1324 O O . MET A 1 172 ? -4.237 5.325 -11.020 1.00 53.53 172 MET A O 1
ATOM 1328 N N . MET A 1 173 ? -2.552 6.758 -11.417 1.00 49.25 173 MET A N 1
ATOM 1329 C CA . MET A 1 173 ? -1.458 5.969 -10.858 1.00 49.25 173 MET A CA 1
ATOM 1330 C C . MET A 1 173 ? -1.097 6.290 -9.400 1.00 49.25 173 MET A C 1
ATOM 1332 O O . MET A 1 173 ? -0.453 5.466 -8.764 1.00 49.25 173 MET A O 1
ATOM 1336 N N . PHE A 1 174 ? -1.468 7.443 -8.837 1.00 63.56 174 PHE A N 1
ATOM 1337 C CA . PHE A 1 174 ? -1.084 7.819 -7.469 1.00 63.56 174 PHE A CA 1
ATOM 1338 C C . PHE A 1 174 ? -2.294 8.280 -6.657 1.00 63.56 174 PHE A C 1
ATOM 1340 O O . PHE A 1 174 ? -3.112 9.058 -7.137 1.00 63.56 174 PHE A O 1
ATOM 1347 N N . MET A 1 175 ? -2.372 7.823 -5.409 1.00 71.50 175 MET A N 1
ATOM 1348 C CA . MET A 1 175 ? -3.371 8.229 -4.425 1.00 71.50 175 MET A CA 1
ATOM 1349 C C . MET A 1 175 ? -2.676 8.876 -3.231 1.00 71.50 175 MET A C 1
ATOM 1351 O O . MET A 1 175 ? -1.636 8.400 -2.773 1.00 71.50 175 MET A O 1
ATOM 1355 N N . THR A 1 176 ? -3.261 9.947 -2.710 1.00 79.25 176 THR A N 1
ATOM 1356 C CA . THR A 1 176 ? -2.838 10.548 -1.445 1.00 79.25 176 THR A CA 1
ATOM 1357 C C . THR A 1 176 ? -3.754 10.042 -0.343 1.00 79.25 176 THR A C 1
ATOM 1359 O O . THR A 1 176 ? -4.965 10.210 -0.426 1.00 79.25 176 THR A O 1
ATOM 1362 N N . ILE A 1 177 ? -3.178 9.423 0.685 1.00 79.69 177 ILE A N 1
ATOM 1363 C CA . ILE A 1 177 ? -3.888 9.110 1.927 1.00 79.69 177 ILE A CA 1
ATOM 1364 C C . ILE A 1 177 ? -3.918 10.397 2.744 1.00 79.69 177 ILE A C 1
ATOM 1366 O O . ILE A 1 177 ? -2.847 10.947 3.023 1.00 79.69 177 ILE A O 1
ATOM 1370 N N . ALA A 1 178 ? -5.109 10.887 3.089 1.00 72.38 178 ALA A N 1
ATOM 1371 C CA . ALA A 1 178 ? -5.240 12.124 3.847 1.00 72.38 178 ALA A CA 1
ATOM 1372 C C . ALA A 1 178 ? -4.751 11.949 5.294 1.00 72.38 178 ALA A C 1
ATOM 1374 O O . ALA A 1 178 ? -4.614 10.838 5.813 1.00 72.38 178 ALA A O 1
ATOM 1375 N N . GLU A 1 179 ? -4.457 13.064 5.953 1.00 71.31 179 GLU A N 1
ATOM 1376 C CA . GLU A 1 179 ? -4.121 13.058 7.373 1.00 71.31 179 GLU A CA 1
ATOM 1377 C C . GLU A 1 179 ? -5.279 12.475 8.197 1.00 71.31 179 GLU A C 1
ATOM 1379 O O . GLU A 1 179 ? -6.448 12.737 7.925 1.00 71.31 179 GLU A O 1
ATOM 1384 N N . GLY A 1 180 ? -4.955 11.629 9.176 1.00 77.62 180 GLY A N 1
ATOM 1385 C CA . GLY A 1 180 ? -5.952 10.925 9.986 1.00 77.62 180 GLY A CA 1
ATOM 1386 C C . GLY A 1 180 ? -6.560 9.684 9.325 1.00 77.62 180 GLY A C 1
ATOM 1387 O O . GLY A 1 180 ? -7.236 8.919 10.004 1.00 77.62 180 GLY A O 1
ATOM 1388 N N . GLU A 1 181 ? -6.284 9.411 8.047 1.00 78.31 181 GLU A N 1
ATOM 1389 C CA . GLU A 1 181 ? -6.748 8.188 7.392 1.00 78.31 181 GLU A CA 1
ATOM 1390 C C . GLU A 1 181 ? -5.760 7.030 7.554 1.00 78.31 181 GLU A C 1
ATOM 1392 O O . GLU A 1 181 ? -4.534 7.192 7.491 1.00 78.31 181 GLU A O 1
ATOM 1397 N N . ARG A 1 182 ? -6.312 5.823 7.712 1.00 83.88 182 ARG A N 1
ATOM 1398 C CA . ARG A 1 182 ? -5.565 4.568 7.613 1.00 83.88 182 ARG A CA 1
ATOM 1399 C C . ARG A 1 182 ? -6.137 3.703 6.502 1.00 83.88 182 ARG A C 1
ATOM 1401 O O . ARG A 1 182 ? -7.354 3.584 6.357 1.00 83.88 182 ARG A O 1
ATOM 1408 N N . MET A 1 183 ? -5.260 3.083 5.722 1.00 85.00 183 MET A N 1
ATOM 1409 C CA . MET A 1 183 ? -5.633 2.163 4.650 1.00 85.00 183 MET A CA 1
ATOM 1410 C C . MET A 1 183 ? -4.932 0.819 4.809 1.00 85.00 183 MET A C 1
ATOM 1412 O O . MET A 1 183 ? -3.789 0.747 5.254 1.00 85.00 183 MET A O 1
ATOM 1416 N N . LEU A 1 184 ? -5.611 -0.240 4.389 1.00 84.31 184 LEU A N 1
ATOM 1417 C CA . LEU A 1 184 ? -5.039 -1.560 4.170 1.00 84.31 184 LEU A CA 1
ATOM 1418 C C . LEU A 1 184 ? -4.539 -1.637 2.734 1.00 84.31 184 LEU A C 1
ATOM 1420 O O . LEU A 1 184 ? -5.288 -1.346 1.803 1.00 84.31 184 LEU A O 1
ATOM 1424 N N . ALA A 1 185 ? -3.288 -2.045 2.567 1.00 82.06 185 ALA A N 1
ATOM 1425 C CA . ALA A 1 185 ? -2.664 -2.331 1.288 1.00 82.06 185 ALA A CA 1
ATOM 1426 C C . ALA A 1 185 ? -2.539 -3.847 1.118 1.00 82.06 185 ALA A C 1
ATOM 1428 O O . ALA A 1 185 ? -1.715 -4.483 1.778 1.00 82.06 185 ALA A O 1
ATOM 1429 N N . TYR A 1 186 ? -3.356 -4.416 0.236 1.00 79.62 186 TYR A N 1
ATOM 1430 C CA . TYR A 1 186 ? -3.317 -5.824 -0.142 1.00 79.62 186 TYR A CA 1
ATOM 1431 C C . TYR A 1 186 ? -2.324 -5.990 -1.288 1.00 79.62 186 TYR A C 1
ATOM 1433 O O . TYR A 1 186 ? -2.621 -5.667 -2.440 1.00 79.62 186 TYR A O 1
ATOM 1441 N N . ARG A 1 187 ? -1.112 -6.445 -0.963 1.00 78.12 187 ARG A N 1
ATOM 1442 C CA . ARG A 1 187 ? -0.068 -6.684 -1.960 1.00 78.12 187 ARG A CA 1
ATOM 1443 C C . ARG A 1 187 ? -0.323 -7.994 -2.721 1.00 78.12 187 ARG A C 1
ATOM 1445 O O . ARG A 1 187 ? -0.869 -8.936 -2.145 1.00 78.12 187 ARG A O 1
ATOM 1452 N N . PRO A 1 188 ? 0.177 -8.121 -3.963 1.00 61.88 188 PRO A N 1
ATOM 1453 C CA . PRO A 1 188 ? 0.055 -9.351 -4.754 1.00 61.88 188 PRO A CA 1
ATOM 1454 C C . PRO A 1 188 ? 0.759 -10.571 -4.132 1.00 61.88 188 PRO A C 1
ATOM 1456 O O . PRO A 1 188 ? 0.416 -11.704 -4.447 1.00 61.88 188 PRO A O 1
ATOM 1459 N N . ASN A 1 189 ? 1.702 -10.371 -3.205 1.00 72.12 189 ASN A N 1
ATOM 1460 C CA . ASN A 1 189 ? 2.330 -11.454 -2.437 1.00 72.12 189 ASN A CA 1
ATOM 1461 C C . ASN A 1 189 ? 1.462 -11.971 -1.265 1.00 72.12 189 ASN A C 1
ATOM 1463 O O . ASN A 1 189 ? 1.934 -12.776 -0.465 1.00 72.12 189 ASN A O 1
ATOM 1467 N N . GLY A 1 190 ? 0.225 -11.479 -1.120 1.00 73.00 190 GLY A N 1
ATOM 1468 C CA . GLY A 1 190 ? -0.691 -11.835 -0.032 1.00 73.00 190 GLY A CA 1
ATOM 1469 C C . GLY A 1 190 ? -0.412 -11.119 1.294 1.00 73.00 190 GLY A C 1
ATOM 1470 O O . GLY A 1 190 ? -1.123 -11.341 2.275 1.00 73.00 190 GLY A O 1
ATOM 1471 N N . LYS A 1 191 ? 0.599 -10.244 1.356 1.00 77.69 191 LYS A N 1
ATOM 1472 C CA . LYS A 1 191 ? 0.886 -9.438 2.544 1.00 77.69 191 LYS A CA 1
ATOM 1473 C C . LYS A 1 191 ? -0.088 -8.262 2.634 1.00 77.69 191 LYS A C 1
ATOM 1475 O O . LYS A 1 191 ? -0.289 -7.537 1.662 1.00 77.69 191 LYS A O 1
ATOM 1480 N N . ILE A 1 192 ? -0.634 -8.045 3.829 1.00 81.06 192 ILE A N 1
ATOM 1481 C CA . ILE A 1 192 ? -1.486 -6.895 4.148 1.00 81.06 192 ILE A CA 1
ATOM 1482 C C . ILE A 1 192 ? -0.684 -5.925 5.014 1.00 81.06 192 ILE A C 1
ATOM 1484 O O . ILE A 1 192 ? -0.300 -6.276 6.133 1.00 81.06 192 ILE A O 1
ATOM 1488 N N . ASP A 1 193 ? -0.445 -4.713 4.521 1.00 82.06 193 ASP A N 1
ATOM 1489 C CA . ASP A 1 193 ? 0.211 -3.645 5.283 1.00 82.06 193 ASP A CA 1
ATOM 1490 C C . ASP A 1 193 ? -0.783 -2.540 5.657 1.00 82.06 193 ASP A C 1
ATOM 1492 O O . ASP A 1 193 ? -1.653 -2.182 4.866 1.00 82.06 193 ASP A O 1
ATOM 1496 N N . VAL A 1 194 ? -0.628 -1.976 6.856 1.00 86.94 194 VAL A N 1
ATOM 1497 C CA . VAL A 1 194 ? -1.381 -0.797 7.302 1.00 86.94 194 VAL A CA 1
ATOM 1498 C C . VAL A 1 194 ? -0.588 0.456 6.937 1.00 86.94 194 VAL A C 1
ATOM 1500 O O . VAL A 1 194 ? 0.578 0.594 7.309 1.00 86.94 194 VAL A O 1
ATOM 1503 N N . LEU A 1 195 ? -1.217 1.371 6.206 1.00 83.75 195 LEU A N 1
ATOM 1504 C CA . LEU A 1 195 ? -0.641 2.639 5.770 1.00 83.75 195 LEU A CA 1
ATOM 1505 C C . LEU A 1 195 ? -1.349 3.795 6.476 1.00 83.75 195 LEU A C 1
ATOM 1507 O O . LEU A 1 195 ? -2.566 3.922 6.377 1.00 83.75 195 LEU A O 1
ATOM 1511 N N . GLN A 1 196 ? -0.584 4.638 7.167 1.00 85.50 196 GLN A N 1
ATOM 1512 C CA . GLN A 1 196 ? -1.075 5.842 7.840 1.00 85.50 196 GLN A CA 1
ATOM 1513 C C . GLN A 1 196 ? -0.732 7.081 7.002 1.00 85.50 196 GLN A C 1
ATOM 1515 O O . GLN A 1 196 ? 0.402 7.208 6.528 1.00 85.50 196 GLN A O 1
ATOM 1520 N N . GLY A 1 197 ? -1.708 7.968 6.792 1.00 80.56 197 GLY A N 1
ATOM 1521 C CA . GLY A 1 197 ? -1.484 9.260 6.139 1.00 80.56 197 GLY A CA 1
ATOM 1522 C C . GLY A 1 197 ? -0.761 10.278 7.040 1.00 80.56 197 GLY A C 1
ATOM 1523 O O . GLY A 1 197 ? -0.633 10.040 8.243 1.00 80.56 197 GLY A O 1
ATOM 1524 N N . PRO A 1 198 ? -0.301 11.422 6.496 1.00 77.94 198 PRO A N 1
ATOM 1525 C CA . PRO A 1 198 ? -0.389 11.827 5.095 1.00 77.94 198 PRO A CA 1
ATOM 1526 C C . PRO A 1 198 ? 0.733 11.205 4.251 1.00 77.94 198 PRO A C 1
ATOM 1528 O O . PRO A 1 198 ? 1.917 11.486 4.440 1.00 77.94 198 PRO A O 1
ATOM 1531 N N . ARG A 1 199 ? 0.375 10.342 3.295 1.00 71.38 199 ARG A N 1
ATOM 1532 C CA . ARG A 1 199 ? 1.353 9.636 2.452 1.00 71.38 199 ARG A CA 1
ATOM 1533 C C . ARG A 1 199 ? 0.819 9.465 1.038 1.00 71.38 199 ARG A C 1
ATOM 1535 O O . ARG A 1 199 ? -0.300 8.999 0.845 1.00 71.38 199 ARG A O 1
ATOM 1542 N N . ARG A 1 200 ? 1.643 9.799 0.043 1.00 73.00 200 ARG A N 1
ATOM 1543 C CA . ARG A 1 200 ? 1.357 9.518 -1.368 1.00 73.00 200 ARG A CA 1
ATOM 1544 C C . ARG A 1 200 ? 1.819 8.105 -1.711 1.00 73.00 200 ARG A C 1
ATOM 1546 O O . ARG A 1 200 ? 2.957 7.734 -1.424 1.00 73.00 200 ARG A O 1
ATOM 1553 N N . ILE A 1 201 ? 0.925 7.324 -2.298 1.00 76.25 201 ILE A N 1
ATOM 1554 C CA . ILE A 1 201 ? 1.113 5.908 -2.616 1.00 76.25 201 ILE A CA 1
ATOM 1555 C C . ILE A 1 201 ? 0.738 5.643 -4.073 1.00 76.25 201 ILE A C 1
ATOM 1557 O O . ILE A 1 201 ? -0.090 6.344 -4.651 1.00 76.25 201 ILE A O 1
ATOM 1561 N N . TRP A 1 202 ? 1.377 4.654 -4.688 1.00 71.75 202 TRP A N 1
ATOM 1562 C CA . TRP A 1 202 ? 1.086 4.250 -6.062 1.00 71.75 202 TRP A CA 1
ATOM 1563 C C . TRP A 1 202 ? -0.034 3.198 -6.093 1.00 71.75 202 TRP A C 1
ATOM 1565 O O . TRP A 1 202 ? -0.034 2.277 -5.278 1.00 71.75 202 TRP A O 1
ATOM 1575 N N . LYS A 1 203 ? -0.993 3.347 -7.016 1.00 63.53 203 LYS A N 1
ATOM 1576 C CA . LYS A 1 203 ? -2.277 2.622 -7.062 1.00 63.53 203 LYS A CA 1
ATOM 1577 C C . LYS A 1 203 ? -2.268 1.284 -7.813 1.00 63.53 203 LYS A C 1
ATOM 1579 O O . LYS A 1 203 ? -3.334 0.697 -7.888 1.00 63.53 203 LYS A O 1
ATOM 1584 N N . GLY A 1 204 ? -1.154 0.829 -8.397 1.00 71.19 204 GLY A N 1
ATOM 1585 C CA . GLY A 1 204 ? -1.180 -0.243 -9.410 1.00 71.19 204 GLY A CA 1
ATOM 1586 C C . GLY A 1 204 ? -1.660 -1.623 -8.939 1.00 71.19 204 GLY A C 1
ATOM 1587 O O . GLY A 1 204 ? -2.847 -1.827 -8.743 1.00 71.19 204 GLY A O 1
ATOM 1588 N N . MET A 1 205 ? -0.784 -2.624 -8.790 1.00 60.66 205 MET A N 1
ATOM 1589 C CA . MET A 1 205 ? -1.230 -3.998 -8.447 1.00 60.66 205 MET A CA 1
ATOM 1590 C C . MET A 1 205 ? -1.681 -4.197 -6.994 1.00 60.66 205 MET A C 1
ATOM 1592 O O . MET A 1 205 ? -2.127 -5.278 -6.614 1.00 60.66 205 MET A O 1
ATOM 1596 N N . THR A 1 206 ? -1.499 -3.187 -6.150 1.00 66.19 206 THR A N 1
ATOM 1597 C CA . THR A 1 206 ? -1.878 -3.261 -4.740 1.00 66.19 206 THR A CA 1
ATOM 1598 C C . THR A 1 206 ? -3.294 -2.736 -4.600 1.00 66.19 206 THR A C 1
ATOM 1600 O O . THR A 1 206 ? -3.566 -1.591 -4.953 1.00 66.19 206 THR A O 1
ATOM 1603 N N . GLN A 1 207 ? -4.201 -3.557 -4.077 1.00 70.69 207 GLN A N 1
ATOM 1604 C CA . GLN A 1 207 ? -5.546 -3.087 -3.764 1.00 70.69 207 GLN A CA 1
ATOM 1605 C C . GLN A 1 207 ? -5.511 -2.328 -2.441 1.00 70.69 207 GLN A C 1
ATOM 1607 O O . GLN A 1 207 ? -4.877 -2.767 -1.480 1.00 70.69 207 GLN A O 1
ATOM 1612 N N . PHE A 1 208 ? -6.205 -1.196 -2.381 1.00 78.81 208 PHE A N 1
ATOM 1613 C CA . PHE A 1 208 ? -6.274 -0.373 -1.182 1.00 78.81 208 PHE A CA 1
ATOM 1614 C C . PHE A 1 208 ? -7.706 -0.325 -0.658 1.00 78.81 208 PHE A C 1
ATOM 1616 O O . PHE A 1 208 ? -8.631 -0.031 -1.413 1.00 78.81 208 PHE A O 1
ATOM 1623 N N . ALA A 1 209 ? -7.890 -0.573 0.637 1.00 79.00 209 ALA A N 1
ATOM 1624 C CA . ALA A 1 209 ? -9.172 -0.403 1.317 1.00 79.00 209 ALA A CA 1
ATOM 1625 C C . ALA A 1 209 ? -9.009 0.555 2.498 1.00 79.00 209 ALA A C 1
ATOM 1627 O O . ALA A 1 209 ? -8.038 0.457 3.246 1.00 79.00 209 ALA A O 1
ATOM 1628 N N . ARG A 1 210 ? -9.949 1.485 2.690 1.00 79.06 210 ARG A N 1
ATOM 1629 C CA . ARG A 1 210 ? -9.947 2.364 3.872 1.00 79.06 210 ARG A CA 1
ATOM 1630 C C . ARG A 1 210 ? -10.250 1.522 5.110 1.00 79.06 210 ARG A C 1
ATOM 1632 O O . ARG A 1 210 ? -11.185 0.724 5.094 1.00 79.06 210 ARG A O 1
ATOM 1639 N N . MET A 1 211 ? -9.456 1.682 6.165 1.00 83.31 211 MET A N 1
ATOM 1640 C CA . MET A 1 211 ? -9.740 1.031 7.439 1.00 83.31 211 MET A CA 1
ATOM 1641 C C . MET A 1 211 ? -10.956 1.685 8.077 1.00 83.31 211 MET A C 1
ATOM 1643 O O . MET A 1 211 ? -11.107 2.906 8.051 1.00 83.31 211 MET A O 1
ATOM 1647 N N . GLN A 1 212 ? -11.814 0.868 8.675 1.00 83.19 212 GLN A N 1
ATOM 1648 C CA . GLN A 1 212 ? -12.937 1.380 9.440 1.00 83.19 212 GLN A CA 1
ATOM 1649 C C . GLN A 1 212 ? -12.431 1.917 10.784 1.00 83.19 212 GLN A C 1
ATOM 1651 O O . GLN A 1 212 ? -11.723 1.219 11.515 1.00 83.19 212 GLN A O 1
ATOM 1656 N N . HIS A 1 213 ? -12.782 3.163 11.085 1.00 87.38 213 HIS A N 1
ATOM 1657 C CA . HIS A 1 213 ? -12.468 3.845 12.338 1.00 87.38 213 HIS A CA 1
ATOM 1658 C C . HIS A 1 213 ? -13.693 3.820 13.243 1.00 87.38 213 HIS A C 1
ATOM 1660 O O . HIS A 1 213 ? -14.785 4.199 12.817 1.00 87.38 213 HIS A O 1
ATOM 1666 N N . PHE A 1 214 ? -13.513 3.361 14.476 1.00 88.12 214 PHE A N 1
ATOM 1667 C CA . PHE A 1 214 ? -14.543 3.351 15.505 1.00 88.12 214 PHE A CA 1
ATOM 1668 C C . PHE A 1 214 ? -14.138 4.299 16.626 1.00 88.12 214 PHE A C 1
ATOM 1670 O O . PHE A 1 214 ? -13.015 4.234 17.128 1.00 88.12 214 PHE A O 1
ATOM 1677 N N . VAL A 1 215 ? -15.071 5.157 17.029 1.00 91.12 215 VAL A N 1
ATOM 1678 C CA . VAL A 1 215 ? -14.883 6.141 18.095 1.00 91.12 215 VAL A CA 1
ATOM 1679 C C . VAL A 1 215 ? -15.959 5.909 19.146 1.00 91.12 215 VAL A C 1
ATOM 1681 O O . VAL A 1 215 ? -17.146 5.915 18.827 1.00 91.12 215 VAL A O 1
ATOM 1684 N N . ALA A 1 216 ? -15.542 5.694 20.391 1.00 89.62 216 ALA A N 1
ATOM 1685 C CA . ALA A 1 216 ? -16.421 5.675 21.551 1.00 89.62 216 ALA A CA 1
ATOM 1686 C C . ALA A 1 216 ? -16.352 7.026 22.262 1.00 89.62 216 ALA A C 1
ATOM 1688 O O . ALA A 1 216 ? -15.285 7.466 22.693 1.00 89.62 216 ALA A O 1
ATOM 1689 N N . HIS A 1 217 ? -17.506 7.670 22.400 1.00 89.12 217 HIS A N 1
ATOM 1690 C CA . HIS A 1 217 ? -17.675 8.894 23.175 1.00 89.12 217 HIS A CA 1
ATOM 1691 C C . HIS A 1 217 ? -17.767 8.600 24.689 1.00 89.12 217 HIS A C 1
ATOM 1693 O O . HIS A 1 217 ? -17.857 7.437 25.093 1.00 89.12 217 HIS A O 1
ATOM 1699 N N . PRO A 1 218 ? -17.750 9.623 25.564 1.00 87.94 218 PRO A N 1
ATOM 1700 C CA . PRO A 1 218 ? -18.069 9.439 26.981 1.00 87.94 218 PRO A CA 1
ATOM 1701 C C . PRO A 1 218 ? -19.437 8.748 27.146 1.00 87.94 218 PRO A C 1
ATOM 1703 O O . PRO A 1 218 ? -20.375 9.087 26.431 1.00 87.94 218 PRO A O 1
ATOM 1706 N N . ALA A 1 219 ? -19.535 7.775 28.059 1.00 88.06 219 ALA A N 1
ATOM 1707 C CA . ALA A 1 219 ? -20.669 6.842 28.220 1.00 88.06 219 ALA A CA 1
ATOM 1708 C C . ALA A 1 219 ? -20.832 5.767 27.120 1.00 88.06 219 ALA A C 1
ATOM 1710 O O . ALA A 1 219 ? -21.843 5.062 27.080 1.00 88.06 219 ALA A O 1
ATOM 1711 N N . GLN A 1 220 ? -19.830 5.583 26.259 1.00 91.94 220 GLN A N 1
ATOM 1712 C CA . GLN A 1 220 ? -19.734 4.446 25.342 1.00 91.94 220 GLN A CA 1
ATOM 1713 C C . GLN A 1 220 ? -18.471 3.625 25.614 1.00 91.94 220 GLN A C 1
ATOM 1715 O O . GLN A 1 220 ? -17.512 4.104 26.220 1.00 91.94 220 GLN A O 1
ATOM 1720 N N . TYR A 1 221 ? -18.464 2.385 25.140 1.00 91.88 221 TYR A N 1
ATOM 1721 C CA . TYR A 1 221 ? -17.296 1.518 25.112 1.00 91.88 221 TYR A CA 1
ATOM 1722 C C . TYR A 1 221 ? -17.207 0.778 23.776 1.00 91.88 221 TYR A C 1
ATOM 1724 O O . TYR A 1 221 ? -18.208 0.578 23.086 1.00 91.88 221 TYR A O 1
ATOM 1732 N N . LEU A 1 222 ? -15.997 0.369 23.412 1.00 91.12 222 LEU A N 1
ATOM 1733 C CA . LEU A 1 222 ? -15.720 -0.487 22.265 1.00 91.12 222 LEU A CA 1
ATOM 1734 C C . LEU A 1 222 ? -15.583 -1.928 22.757 1.00 91.12 222 LEU A C 1
ATOM 1736 O O . LEU A 1 222 ? -14.721 -2.203 23.589 1.00 91.12 222 LEU A O 1
ATOM 1740 N N . SER A 1 223 ? -16.417 -2.834 22.249 1.00 92.56 223 SER A N 1
ATOM 1741 C CA . SER A 1 223 ? -16.218 -4.284 22.373 1.00 92.56 223 SER A CA 1
ATOM 1742 C C . SER A 1 223 ? -15.438 -4.751 21.146 1.00 92.56 223 SER A C 1
ATOM 1744 O O . SER A 1 223 ? -15.912 -4.639 20.013 1.00 92.56 223 SER A O 1
ATOM 1746 N N . ILE A 1 224 ? -14.203 -5.197 21.367 1.00 94.50 224 ILE A N 1
ATOM 1747 C CA . ILE A 1 224 ? -13.272 -5.642 20.330 1.00 94.50 224 ILE A CA 1
ATOM 1748 C C . ILE A 1 224 ? -13.168 -7.156 20.434 1.00 94.50 224 ILE A C 1
ATOM 1750 O O . ILE A 1 224 ? -12.599 -7.676 21.393 1.00 94.50 224 ILE A O 1
ATOM 1754 N N . ARG A 1 225 ? -13.677 -7.868 19.431 1.00 92.94 225 ARG A N 1
ATOM 1755 C CA . ARG A 1 225 ? -13.461 -9.309 19.291 1.00 92.94 225 ARG A CA 1
ATOM 1756 C C . ARG A 1 225 ? -12.243 -9.551 18.425 1.00 92.94 225 ARG A C 1
ATOM 1758 O O . ARG A 1 225 ? -12.165 -9.065 17.294 1.00 92.94 225 ARG A O 1
ATOM 1765 N N . PHE A 1 226 ? -11.292 -10.294 18.960 1.00 92.81 226 PHE A N 1
ATOM 1766 C CA . PHE A 1 226 ? -10.083 -10.711 18.273 1.00 92.81 226 PHE A CA 1
ATOM 1767 C C . PHE A 1 226 ? -10.290 -12.082 17.633 1.00 92.81 226 PHE A C 1
ATOM 1769 O O . PHE A 1 226 ? -11.055 -12.913 18.116 1.00 92.81 226 PHE A O 1
ATOM 1776 N N . ARG A 1 227 ? -9.560 -12.349 16.549 1.00 90.00 227 ARG A N 1
ATOM 1777 C CA . ARG A 1 227 ? -9.620 -13.631 15.830 1.00 90.00 227 ARG A CA 1
ATOM 1778 C C . ARG A 1 227 ? -9.086 -14.822 16.631 1.00 90.00 227 ARG A C 1
ATOM 1780 O O . ARG A 1 227 ? -9.312 -15.959 16.234 1.00 90.00 227 ARG A O 1
ATOM 1787 N N . ASP A 1 228 ? -8.361 -14.577 17.719 1.00 88.38 228 ASP A N 1
ATOM 1788 C CA . ASP A 1 228 ? -7.910 -15.604 18.666 1.00 88.38 228 ASP A CA 1
ATOM 1789 C C . ASP A 1 228 ? -9.001 -15.998 19.686 1.00 88.38 228 ASP A C 1
ATOM 1791 O O . ASP A 1 228 ? -8.773 -16.872 20.521 1.00 88.38 228 ASP A O 1
ATOM 1795 N N . GLY A 1 229 ? -10.187 -15.380 19.608 1.00 87.88 229 GLY A N 1
ATOM 1796 C CA . GLY A 1 229 ? -11.311 -15.597 20.516 1.00 87.88 229 GLY A CA 1
ATOM 1797 C C . GLY A 1 229 ? -11.283 -14.716 21.767 1.00 87.88 229 GLY A C 1
ATOM 1798 O O . GLY A 1 229 ? -12.203 -14.798 22.581 1.00 87.88 229 GLY A O 1
ATOM 1799 N N . ARG A 1 230 ? -10.265 -13.864 21.944 1.00 91.88 230 ARG A N 1
ATOM 1800 C CA . ARG A 1 230 ? -10.244 -12.870 23.020 1.00 91.88 230 ARG A CA 1
ATOM 1801 C C . ARG A 1 230 ? -11.260 -11.767 22.726 1.00 91.88 230 ARG A C 1
ATOM 1803 O O . ARG A 1 230 ? -11.370 -11.292 21.599 1.00 91.88 230 ARG A O 1
ATOM 1810 N N . GLU A 1 231 ? -11.951 -11.305 23.760 1.00 93.31 231 GLU A N 1
ATOM 1811 C CA . GLU A 1 231 ? -12.726 -10.065 23.715 1.00 93.31 231 GLU A CA 1
ATOM 1812 C C . GLU A 1 231 ? -12.074 -9.044 24.651 1.00 93.31 231 GLU A C 1
ATOM 1814 O O . GLU A 1 231 ? -11.683 -9.381 25.770 1.00 93.31 231 GLU A O 1
ATOM 1819 N N . ASP A 1 232 ? -11.912 -7.812 24.181 1.00 91.81 232 ASP A N 1
ATOM 1820 C CA . ASP A 1 232 ? -11.408 -6.700 24.984 1.00 91.81 232 ASP A CA 1
ATOM 1821 C C . ASP A 1 232 ? -12.423 -5.558 24.984 1.00 91.81 232 ASP A C 1
ATOM 1823 O O . ASP A 1 232 ? -13.117 -5.319 23.994 1.00 91.81 232 ASP A O 1
ATOM 1827 N N . THR A 1 233 ? -12.534 -4.875 26.118 1.00 92.75 233 THR A N 1
ATOM 1828 C CA . THR A 1 233 ? -13.491 -3.785 26.317 1.00 92.75 233 THR A CA 1
ATOM 1829 C C . THR A 1 233 ? -12.738 -2.505 26.614 1.00 92.75 233 THR A C 1
ATOM 1831 O O . THR A 1 233 ? -12.070 -2.391 27.640 1.00 92.75 233 THR A O 1
ATOM 1834 N N . VAL A 1 234 ? -12.890 -1.512 25.742 1.00 91.81 234 VAL A N 1
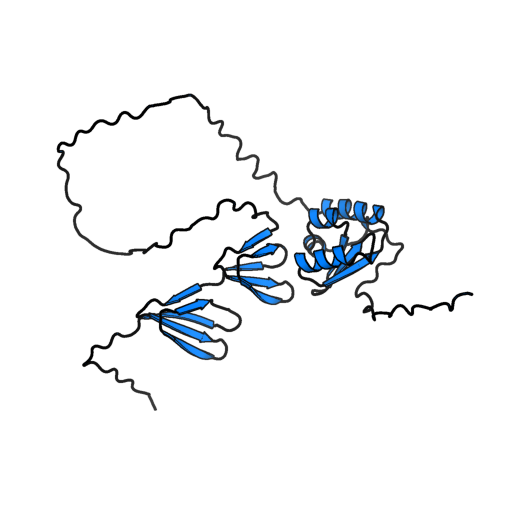ATOM 1835 C CA . VAL A 1 234 ? -12.234 -0.211 25.896 1.00 91.81 234 VAL A CA 1
ATOM 1836 C C . VAL A 1 234 ? -13.283 0.851 26.188 1.00 91.81 234 VAL A C 1
ATOM 1838 O O . VAL A 1 234 ? -14.139 1.129 25.352 1.00 91.81 234 VAL A O 1
ATOM 1841 N N . VAL A 1 235 ? -13.227 1.454 27.374 1.00 92.25 235 VAL A N 1
ATOM 1842 C CA . VAL A 1 235 ? -14.132 2.547 27.757 1.00 92.25 235 VAL A CA 1
ATOM 1843 C C . VAL A 1 235 ? -13.760 3.849 27.046 1.00 92.25 235 VAL A C 1
ATOM 1845 O O . VAL A 1 235 ? -12.581 4.149 26.857 1.00 92.25 235 VAL A O 1
ATOM 1848 N N . GLY A 1 236 ? -14.767 4.624 26.645 1.00 86.88 236 GLY A N 1
ATOM 1849 C CA . GLY A 1 236 ? -14.573 5.932 26.030 1.00 86.88 236 GLY A CA 1
ATOM 1850 C C . GLY A 1 236 ? -14.014 6.980 27.011 1.00 86.88 236 GLY A C 1
ATOM 1851 O O . GLY A 1 236 ? -14.178 6.830 28.225 1.00 86.88 236 GLY A O 1
ATOM 1852 N N . PRO A 1 237 ? -13.400 8.075 26.520 1.00 90.50 237 PRO A N 1
ATOM 1853 C CA . PRO A 1 237 ? -13.209 8.423 25.113 1.00 90.50 237 PRO A CA 1
ATOM 1854 C C . PRO A 1 237 ? -12.053 7.634 24.481 1.00 90.50 237 PRO A C 1
ATOM 1856 O O . PRO A 1 237 ? -10.904 7.767 24.898 1.00 90.50 237 PRO A O 1
ATOM 1859 N N . ALA A 1 238 ? -12.350 6.819 23.470 1.00 88.06 238 ALA A N 1
ATOM 1860 C CA . ALA A 1 238 ? -11.370 5.932 22.851 1.00 88.06 238 ALA A CA 1
ATOM 1861 C C . ALA A 1 238 ? -11.614 5.792 21.350 1.00 88.06 238 ALA A C 1
ATOM 1863 O O . ALA A 1 238 ? -12.755 5.813 20.889 1.00 88.06 238 ALA A O 1
ATOM 1864 N N . GLU A 1 239 ? -10.535 5.605 20.598 1.00 88.25 239 GLU A N 1
ATOM 1865 C CA . GLU A 1 239 ? -10.581 5.328 19.169 1.00 88.25 239 GLU A CA 1
ATOM 1866 C C . GLU A 1 239 ? -9.814 4.054 18.826 1.00 88.25 239 GLU A C 1
ATOM 1868 O O . GLU A 1 239 ? -8.720 3.807 19.337 1.00 88.25 239 GLU A O 1
ATOM 1873 N N . VAL A 1 240 ? -10.383 3.236 17.943 1.00 89.94 240 VAL A N 1
ATOM 1874 C CA . VAL A 1 240 ? -9.749 2.006 17.461 1.00 89.94 240 VAL A CA 1
ATOM 1875 C C . VAL A 1 240 ? -10.034 1.832 15.976 1.00 89.94 240 VAL A C 1
ATOM 1877 O O . VAL A 1 240 ? -11.126 2.108 15.483 1.00 89.94 240 VAL A O 1
ATOM 1880 N N . TRP A 1 241 ? -9.028 1.354 15.250 1.00 89.94 241 TRP A N 1
ATOM 1881 C CA . TRP A 1 241 ? -9.142 1.007 13.839 1.00 89.94 241 TRP A CA 1
ATOM 1882 C C . TRP A 1 241 ? -9.307 -0.504 13.686 1.00 89.94 241 TRP A C 1
ATOM 1884 O O . TRP A 1 241 ? -8.579 -1.281 14.309 1.00 89.94 241 TRP A O 1
ATOM 1894 N N . LEU A 1 242 ? -10.245 -0.929 12.842 1.00 87.62 242 LEU A N 1
ATOM 1895 C CA . LEU A 1 242 ? -10.466 -2.343 12.562 1.00 87.62 242 LEU A CA 1
ATOM 1896 C C . LEU A 1 242 ? -9.337 -2.887 11.677 1.00 87.62 242 LEU A C 1
ATOM 1898 O O . LEU A 1 242 ? -9.333 -2.671 10.466 1.00 87.62 242 LEU A O 1
ATOM 1902 N N . ASP A 1 243 ? -8.383 -3.597 12.280 1.00 88.69 243 ASP A N 1
ATOM 1903 C CA . ASP A 1 243 ? -7.411 -4.407 11.553 1.00 88.69 243 ASP A CA 1
ATOM 1904 C C . ASP A 1 243 ? -7.971 -5.825 11.334 1.00 88.69 243 ASP A C 1
ATOM 1906 O O . ASP A 1 243 ? -8.029 -6.607 12.284 1.00 88.69 243 ASP A O 1
ATOM 1910 N N . PRO A 1 244 ? -8.346 -6.205 10.098 1.00 85.38 244 PRO A N 1
ATOM 1911 C CA . PRO A 1 244 ? -8.916 -7.518 9.811 1.00 85.38 244 PRO A CA 1
ATOM 1912 C C . PRO A 1 244 ? -7.920 -8.666 10.000 1.00 85.38 244 PRO A C 1
ATOM 1914 O O . PRO A 1 244 ? -8.320 -9.819 9.888 1.00 85.38 244 PRO A O 1
ATOM 1917 N N . ARG A 1 245 ? -6.631 -8.402 10.246 1.00 84.00 245 ARG A N 1
ATOM 1918 C CA . ARG A 1 245 ? -5.634 -9.445 10.533 1.00 84.00 245 ARG A CA 1
ATOM 1919 C C . ARG A 1 245 ? -5.774 -9.994 11.947 1.00 84.00 245 ARG A C 1
ATOM 1921 O O . ARG A 1 245 ? -5.489 -11.168 12.164 1.00 84.00 245 ARG A O 1
ATOM 1928 N N . ILE A 1 246 ? -6.183 -9.145 12.886 1.00 89.06 246 ILE A N 1
ATOM 1929 C CA . ILE A 1 246 ? -6.232 -9.460 14.319 1.00 89.06 246 ILE A CA 1
ATOM 1930 C C . ILE A 1 246 ? -7.639 -9.337 14.896 1.00 89.06 246 ILE A C 1
ATOM 1932 O O . ILE A 1 246 ? -7.987 -10.095 15.795 1.00 89.06 246 ILE A O 1
ATOM 1936 N N . HIS A 1 247 ? -8.460 -8.433 14.366 1.00 90.00 247 HIS A N 1
ATOM 1937 C CA . HIS A 1 247 ? -9.827 -8.212 14.807 1.00 90.00 247 HIS A CA 1
ATOM 1938 C C . HIS A 1 247 ? -10.796 -9.020 13.940 1.00 90.00 247 HIS A C 1
ATOM 1940 O O . HIS A 1 247 ? -10.661 -9.114 12.715 1.00 90.00 247 HIS A O 1
ATOM 1946 N N . GLU A 1 248 ? -11.774 -9.622 14.602 1.00 89.69 248 GLU A N 1
ATOM 1947 C CA . GLU A 1 248 ? -12.958 -10.211 13.989 1.00 89.69 248 GLU A CA 1
ATOM 1948 C C . GLU A 1 248 ? -14.039 -9.138 13.822 1.00 89.69 248 GLU A C 1
ATOM 1950 O O . GLU A 1 248 ? -14.544 -8.935 12.719 1.00 89.69 248 GLU A O 1
ATOM 1955 N N . SER A 1 249 ? -14.339 -8.398 14.892 1.00 85.81 249 SER A N 1
ATOM 1956 C CA . SER A 1 249 ? -15.330 -7.322 14.878 1.00 85.81 249 SER A CA 1
ATOM 1957 C C . SER A 1 249 ? -15.044 -6.275 15.950 1.00 85.81 249 SER A C 1
ATOM 1959 O O . SER A 1 249 ? -14.514 -6.592 17.014 1.00 85.81 249 SER A O 1
ATOM 1961 N N . ILE A 1 250 ? -15.445 -5.031 15.692 1.00 90.19 250 ILE A N 1
ATOM 1962 C CA . ILE A 1 250 ? -15.477 -3.959 16.692 1.00 90.19 250 ILE A CA 1
ATOM 1963 C C . ILE A 1 250 ? -16.893 -3.397 16.728 1.00 90.19 250 ILE A C 1
ATOM 1965 O O . ILE A 1 250 ? -17.451 -3.056 15.686 1.00 90.19 250 ILE A O 1
ATOM 1969 N N . GLU A 1 251 ? -17.460 -3.287 17.925 1.00 90.31 251 GLU A N 1
ATOM 1970 C CA . GLU A 1 251 ? -18.789 -2.724 18.152 1.00 90.31 251 GLU A CA 1
ATOM 1971 C C . GLU A 1 251 ? -18.722 -1.569 19.148 1.00 90.31 251 GLU A C 1
ATOM 1973 O O . GLU A 1 251 ? -18.106 -1.687 20.208 1.00 90.31 251 GLU A O 1
ATOM 1978 N N . VAL A 1 252 ? -19.408 -0.466 18.837 1.00 92.31 252 VAL A N 1
ATOM 1979 C CA . VAL A 1 252 ? -19.634 0.620 19.798 1.00 92.31 252 VAL A CA 1
ATOM 1980 C C . VAL A 1 252 ? -20.896 0.302 20.589 1.00 92.31 252 VAL A C 1
ATOM 1982 O O . VAL A 1 252 ? -21.970 0.134 20.011 1.00 92.31 252 VAL A O 1
ATOM 1985 N N . ARG A 1 253 ? -20.776 0.225 21.911 1.00 90.50 253 ARG A N 1
ATOM 1986 C CA . ARG A 1 253 ? -21.886 -0.047 22.827 1.00 90.50 253 ARG A CA 1
ATOM 1987 C C . ARG A 1 253 ? -21.996 1.052 23.874 1.00 90.50 253 ARG A C 1
ATOM 1989 O O . ARG A 1 253 ? -21.034 1.759 24.161 1.00 90.50 253 ARG A O 1
ATOM 1996 N N . HIS A 1 254 ? -23.186 1.206 24.440 1.00 88.69 254 HIS A N 1
ATOM 1997 C CA . HIS A 1 254 ? -23.433 2.162 25.515 1.00 88.69 254 HIS A CA 1
ATOM 1998 C C . HIS A 1 254 ? -23.087 1.551 26.870 1.00 88.69 254 HIS A C 1
ATOM 2000 O O . HIS A 1 254 ? -23.440 0.401 27.143 1.00 88.69 254 HIS A O 1
ATOM 2006 N N . CYS A 1 255 ? -22.414 2.326 27.718 1.00 84.62 255 CYS A N 1
ATOM 2007 C CA . CYS A 1 255 ? -22.232 1.978 29.119 1.00 84.62 255 CYS A CA 1
ATOM 2008 C C . CYS A 1 255 ? -23.589 1.984 29.824 1.00 84.62 255 CYS A C 1
ATOM 2010 O O . CYS A 1 255 ? -24.444 2.824 29.543 1.00 84.62 255 CYS A O 1
ATOM 2012 N N . LEU A 1 256 ? -23.771 1.065 30.769 1.00 83.94 256 LEU A N 1
ATOM 2013 C CA . LEU A 1 256 ? -24.886 1.156 31.697 1.00 83.94 256 LEU A CA 1
ATOM 2014 C C . LEU A 1 256 ? -24.564 2.246 32.722 1.00 83.94 256 LEU A C 1
ATOM 2016 O O . LEU A 1 256 ? -23.581 2.138 33.456 1.00 83.94 256 LEU A O 1
ATOM 2020 N N . GLU A 1 257 ? -25.383 3.290 32.765 1.00 80.94 257 GLU A N 1
ATOM 2021 C CA . GLU A 1 257 ? -25.307 4.295 33.819 1.00 80.94 257 GLU A CA 1
ATOM 2022 C C . GLU A 1 257 ? -25.952 3.723 35.082 1.00 80.94 257 GLU A C 1
ATOM 2024 O O . GLU A 1 257 ? -27.122 3.352 35.068 1.00 80.94 257 GLU A O 1
ATOM 2029 N N . LEU A 1 258 ? -25.177 3.618 36.161 1.00 82.50 258 LEU A N 1
ATOM 2030 C CA . LEU A 1 258 ? -25.684 3.226 37.472 1.00 82.50 258 LEU A CA 1
ATOM 2031 C C . LEU A 1 258 ? -25.749 4.460 38.357 1.00 82.50 258 LEU A C 1
ATOM 2033 O O . LEU A 1 258 ? -24.733 5.120 38.597 1.00 82.50 258 LEU A O 1
ATOM 2037 N N . ALA A 1 259 ? -26.937 4.767 38.868 1.00 80.62 259 ALA A N 1
ATOM 2038 C CA . ALA A 1 259 ? -27.076 5.775 39.902 1.00 80.62 259 ALA A CA 1
ATOM 2039 C C . ALA A 1 259 ? -26.398 5.306 41.201 1.00 80.62 259 ALA A C 1
ATOM 2041 O O . ALA A 1 259 ? -26.219 4.114 41.447 1.00 80.62 259 ALA A O 1
ATOM 2042 N N . ALA A 1 260 ? -26.091 6.242 42.105 1.00 80.31 260 ALA A N 1
ATOM 2043 C CA . ALA A 1 260 ? -25.382 5.966 43.364 1.00 80.31 260 ALA A CA 1
ATOM 2044 C C . ALA A 1 260 ? -26.062 4.935 44.300 1.00 80.31 260 ALA A C 1
ATOM 2046 O O . ALA A 1 260 ? -25.486 4.564 45.320 1.00 80.31 260 ALA A O 1
ATOM 2047 N N . LYS A 1 261 ? -27.292 4.503 43.994 1.00 88.94 261 LYS A N 1
ATOM 2048 C CA . LYS A 1 261 ? -28.071 3.521 44.763 1.00 88.94 261 LYS A CA 1
ATOM 2049 C C . LYS A 1 261 ? -28.523 2.313 43.927 1.00 88.94 261 LYS A C 1
ATOM 2051 O O . LYS A 1 261 ? -29.405 1.582 44.367 1.00 88.94 261 LYS A O 1
ATOM 2056 N N . GLU A 1 262 ? -27.945 2.106 42.745 1.00 88.06 262 GLU A N 1
ATOM 2057 C CA . GLU A 1 262 ? -28.254 0.983 41.854 1.00 88.06 262 GLU A CA 1
ATOM 2058 C C . GLU A 1 262 ? -27.099 -0.027 41.823 1.00 88.06 262 GLU A C 1
ATOM 2060 O O . GLU A 1 262 ? -25.930 0.336 41.940 1.00 88.06 262 GLU A O 1
ATOM 2065 N N . ALA A 1 263 ? -27.425 -1.312 41.676 1.00 83.25 263 ALA A N 1
ATOM 2066 C CA . ALA A 1 263 ? -26.451 -2.392 41.567 1.00 83.25 263 ALA A CA 1
ATOM 2067 C C . ALA A 1 263 ? -26.880 -3.377 40.475 1.00 83.25 263 ALA A C 1
ATOM 2069 O O . ALA A 1 263 ? -28.065 -3.685 40.343 1.00 83.25 263 ALA A O 1
ATOM 2070 N N . VAL A 1 264 ? -25.912 -3.896 39.717 1.00 84.62 264 VAL A N 1
ATOM 2071 C CA . VAL A 1 264 ? -26.135 -4.959 38.726 1.00 84.62 264 VAL A CA 1
ATOM 2072 C C . VAL A 1 264 ? -25.751 -6.292 39.345 1.00 84.62 264 VAL A C 1
ATOM 2074 O O . VAL A 1 264 ? -24.620 -6.463 39.799 1.00 84.62 264 VAL A O 1
ATOM 2077 N N . VAL A 1 265 ? -26.676 -7.248 39.337 1.00 85.00 265 VAL A N 1
ATOM 2078 C CA . VAL A 1 265 ? -26.404 -8.633 39.735 1.00 85.00 265 VAL A CA 1
ATOM 2079 C C . VAL A 1 265 ? -26.255 -9.468 38.469 1.00 85.00 265 VAL A C 1
ATOM 2081 O O . VAL A 1 265 ? -27.205 -9.608 37.702 1.00 85.00 265 VAL A O 1
ATOM 2084 N N . VAL A 1 266 ? -25.059 -10.012 38.244 1.00 86.38 266 VAL A N 1
ATOM 2085 C CA . VAL A 1 266 ? -24.782 -10.931 37.133 1.00 86.38 266 VAL A CA 1
ATOM 2086 C C . VAL A 1 266 ? -24.736 -12.349 37.686 1.00 86.38 266 VAL A C 1
ATOM 2088 O O . VAL A 1 266 ? -23.899 -12.663 38.531 1.00 86.38 266 VAL A O 1
ATOM 2091 N N . TYR A 1 267 ? -25.636 -13.209 37.216 1.00 80.56 267 TYR A N 1
ATOM 2092 C CA . TYR A 1 267 ? -25.633 -14.627 37.566 1.00 80.56 267 TYR A CA 1
ATOM 2093 C C . TYR A 1 267 ? -24.756 -15.392 36.573 1.00 80.56 267 TYR A C 1
ATOM 2095 O O . TYR A 1 267 ? -25.056 -15.432 35.381 1.00 80.56 267 TYR A O 1
ATOM 2103 N N . GLY A 1 268 ? -23.672 -15.999 37.057 1.00 81.12 268 GLY A N 1
ATOM 2104 C CA . GLY A 1 268 ? -22.923 -16.994 36.293 1.00 81.12 268 GLY A CA 1
ATOM 2105 C C . GLY A 1 268 ? -23.618 -18.348 36.411 1.00 81.12 268 GLY A C 1
ATOM 2106 O O . GLY A 1 268 ? -23.818 -18.828 37.525 1.00 81.12 268 GLY A O 1
ATOM 2107 N N . ALA A 1 269 ? -24.010 -18.951 35.290 1.00 65.56 269 ALA A N 1
ATOM 2108 C CA . ALA A 1 269 ? -24.452 -20.341 35.288 1.00 65.56 269 ALA A CA 1
ATOM 2109 C C . ALA A 1 269 ? -23.228 -21.235 35.549 1.00 65.56 269 ALA A C 1
ATOM 2111 O O . ALA A 1 269 ? -22.270 -21.194 34.775 1.00 65.56 269 ALA A O 1
ATOM 2112 N N . GLY A 1 270 ? -23.242 -21.950 36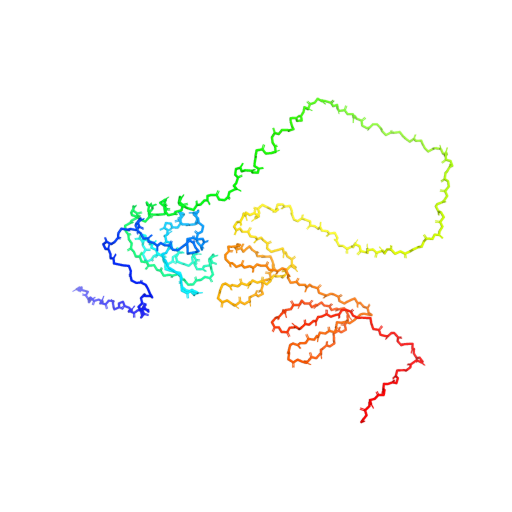.676 1.00 54.72 270 GLY A N 1
ATOM 2113 C CA . GLY A 1 270 ? -22.243 -22.961 37.036 1.00 54.72 270 GLY A CA 1
ATOM 2114 C C . GLY A 1 270 ? -22.557 -24.324 36.444 1.00 54.72 270 GLY A C 1
ATOM 2115 O O . GLY A 1 270 ? -23.754 -24.586 36.183 1.00 54.72 270 GLY A O 1
#

Foldseek 3Di:
DDDDDDPPPDPPPPDDDPPDDDDQPDQLQPQPADPLQQLLADLVLCQVLLWDFRDDDQAETEIEHQDQPPVVSQVVSCVQSVHHYGYDHHHSVSSNVNSVNVVVVDPPPDPPVVVVVPPPDPDDDDDDDDDDDDDDDDDDDDDDDDDDDDDDDPPPPDDDPPPPPDPVQDDVFKDAQAAPWWKWWQGPSRDTDIDHDRDIHTPTRIDIDTWDKDAAAAQKWKFWQFPVRDTDIGHPRDMDTDDVVTTPDIDIGGHDDDDPPDDDDDDDDD

Secondary structure (DSSP, 8-state):
---------------PPPSS---TTS-GGG----HHHHHTS-HHHHHHHT-EEEEE-SSEEEEEES-TT-HHHHHHHHHHH-SEEEEEE--HHHHHHHHHHHHHSS---SSTTSSSSSS-------------------------PPP----S------------S--TT-BTTEEEEPTT-EEEEE-TTS-EEEEESSEEEE-SSSEEEEPPEEEEPTTEEEEEEETTS-EEEEESSEEEE--TTTEEEEEEEEPPP--TT----PPPP-

Radius of gyration: 31.07 Å; chains: 1; bounding box: 108×72×74 Å